Protein AF-A0A7V3C5K5-F1 (afdb_monomer)

pLDDT: mean 81.21, std 20.93, range [31.88, 98.06]

Sequence (235 aa):
MHASWLCRLPAERQQLFEQTVGALDAAYAMMSITLDEAMQLRSQAQLVQAREQAGVCAELSERLAGKLLHVLGAIRGQAKYLPQFPAVLPLARANFRHKGAREAAGWQSVWHSLLPSARFRFYQKVHSLRRTVEGLSREFEENARDIADNTSTEPGQSWQALDHLHFDLNTCLREAIVVLKSFLRTAPQETFLEFQQELHGIRVGATEAGAAPLPTMTDSQRLRAQLFTPLPPRY

Radius of gyration: 18.59 Å; Cα contacts (8 Å, |Δi|>4): 251; chains: 1; bounding box: 44×32×54 Å

Foldseek 3Di:
DPQLLVDDFPPVLVVLLCVLLVVLLVLLLVLVVLLVVLVVCVVVVVLLSSLVSLQVSLVSLVVNLVSLLLLLVLLLVLVVPFPAAGQDDQQDLVQADDPVLSVLSVVLVVVVVVPDGSSVNLNSRSVSLNVSSVVLSVLSNVLSNCSNVVVDPCVVVSSVSNVRSSSVSLSSSLSSSSSSSRSSSRDDPVSVVSSSCSSVVVVVVPPDDDDDDDDDDDVVSVVVSVVPNPDRPDD

Secondary structure (DSSP, 8-state):
---GGGSPPPHHHHHHHHHHHHHHHHHHHHHHHHHHHHHHHHHTT-HHHHHHHHHHHHHHHHHHHHHHHHHHHHHHHHGGG-SS----PPPPGGG--SHHHHHHHHHHHHHHTT---HHHHHHHHHHHHHHHHHHHHHHHHHHHHHHHTT--SSHHHHHHHHHHHHHHHHHHHHHHHHHHHHHHHH--HHHHHHHHHHHHTTTTSSSSS--PPPP---HHHHHHHHHT---S---

Structure (mmCIF, N/CA/C/O backbone):
data_AF-A0A7V3C5K5-F1
#
_entry.id   AF-A0A7V3C5K5-F1
#
loop_
_atom_site.group_PDB
_atom_site.id
_atom_site.type_symbol
_atom_site.label_atom_id
_atom_site.label_alt_id
_atom_site.label_comp_id
_atom_site.label_asym_id
_atom_site.label_entity_id
_atom_site.label_seq_id
_atom_site.pdbx_PDB_ins_code
_atom_site.Cartn_x
_atom_site.Cartn_y
_atom_site.Cartn_z
_atom_site.occupancy
_atom_site.B_iso_or_equiv
_atom_site.auth_seq_id
_atom_site.auth_comp_id
_atom_site.auth_asym_id
_atom_site.auth_atom_id
_atom_site.pdbx_PDB_model_num
ATOM 1 N N . MET A 1 1 ? -3.070 -12.201 24.613 1.00 39.69 1 MET A N 1
ATOM 2 C CA . MET A 1 1 ? -3.947 -11.205 23.954 1.00 39.69 1 MET A CA 1
ATOM 3 C C . MET A 1 1 ? -4.466 -11.819 22.664 1.00 39.69 1 MET A C 1
ATOM 5 O O . MET A 1 1 ? -3.669 -12.033 21.764 1.00 39.69 1 MET A O 1
ATOM 9 N N . HIS A 1 2 ? -5.755 -12.158 22.579 1.00 43.16 2 HIS A N 1
ATOM 10 C CA . HIS A 1 2 ? -6.346 -12.593 21.309 1.00 43.16 2 HIS A CA 1
ATOM 11 C C . HIS A 1 2 ? -6.382 -11.407 20.343 1.00 43.16 2 HIS A C 1
ATOM 13 O O . HIS A 1 2 ? -6.777 -10.306 20.731 1.00 43.16 2 HIS A O 1
ATOM 19 N N . ALA A 1 3 ? -5.928 -11.608 19.109 1.00 57.16 3 ALA A N 1
ATOM 20 C CA . ALA A 1 3 ? -5.858 -10.533 18.137 1.00 57.16 3 ALA A CA 1
ATOM 21 C C . ALA A 1 3 ? -7.284 -10.069 17.784 1.00 57.16 3 ALA A C 1
ATOM 23 O O . ALA A 1 3 ? -8.060 -10.831 17.214 1.00 57.16 3 ALA A O 1
ATOM 24 N N . SER A 1 4 ? -7.642 -8.835 18.160 1.00 59.38 4 SER A N 1
ATOM 25 C CA . SER A 1 4 ? -9.001 -8.266 18.030 1.00 59.38 4 SER A CA 1
ATOM 26 C C . SER A 1 4 ? -9.586 -8.413 16.614 1.00 59.38 4 SER A C 1
ATOM 28 O O . SER A 1 4 ? -10.791 -8.591 16.440 1.00 59.38 4 SER A O 1
ATOM 30 N N . TRP A 1 5 ? -8.720 -8.429 15.597 1.00 64.56 5 TRP A N 1
ATOM 31 C CA . TRP A 1 5 ? -9.086 -8.620 14.196 1.00 64.56 5 TRP A CA 1
ATOM 32 C C . TRP A 1 5 ? -9.607 -10.031 13.858 1.00 64.56 5 TRP A C 1
ATOM 34 O O . TRP A 1 5 ? -10.246 -10.202 12.825 1.00 64.56 5 TRP A O 1
ATOM 44 N N . LEU A 1 6 ? -9.385 -11.053 14.689 1.00 68.25 6 LEU A N 1
ATOM 45 C CA . LEU A 1 6 ? -9.906 -12.407 14.442 1.00 68.25 6 LEU A CA 1
ATOM 46 C C . LEU A 1 6 ? -11.400 -12.530 14.754 1.00 68.25 6 LEU A C 1
ATOM 48 O O . LEU A 1 6 ? -12.072 -13.430 14.257 1.00 68.25 6 LEU A O 1
ATOM 52 N N . CYS A 1 7 ? -11.946 -11.624 15.560 1.00 76.50 7 CYS A N 1
ATOM 53 C CA . CYS A 1 7 ? -13.344 -11.683 15.941 1.00 76.50 7 CYS A CA 1
ATOM 54 C C . CYS A 1 7 ? -14.270 -11.162 14.826 1.00 76.50 7 CYS A C 1
ATOM 56 O O . CYS A 1 7 ? -13.894 -10.299 14.028 1.00 76.50 7 CYS A O 1
ATOM 58 N N . ARG A 1 8 ? -15.512 -11.665 14.793 1.00 84.94 8 ARG A N 1
ATOM 59 C CA . ARG A 1 8 ? -16.550 -11.190 13.863 1.00 84.94 8 ARG A CA 1
ATOM 60 C C . ARG A 1 8 ? -16.966 -9.751 14.186 1.00 84.94 8 ARG A C 1
ATOM 62 O O . ARG A 1 8 ? -17.008 -9.362 15.358 1.00 84.94 8 ARG A O 1
ATOM 69 N N . LEU A 1 9 ? -17.267 -8.981 13.143 1.00 89.62 9 LEU A N 1
ATOM 70 C CA . LEU A 1 9 ? -17.889 -7.663 13.253 1.00 89.62 9 LEU A CA 1
ATOM 71 C C . LEU A 1 9 ? -19.425 -7.803 13.209 1.00 89.62 9 LEU A C 1
ATOM 73 O O . LEU A 1 9 ? -19.926 -8.747 12.596 1.00 89.62 9 LEU A O 1
ATOM 77 N N . PRO A 1 10 ? -20.179 -6.879 13.832 1.00 91.81 10 PRO A N 1
ATOM 78 C CA . PRO A 1 10 ? -21.609 -6.712 13.564 1.00 91.81 10 PRO A CA 1
ATOM 79 C C . PRO A 1 10 ? -21.877 -6.461 12.074 1.00 91.81 10 PRO A C 1
ATOM 81 O O . PRO A 1 10 ? -21.014 -5.912 11.390 1.00 91.81 10 PRO A O 1
ATOM 84 N N . ALA A 1 11 ? -23.070 -6.817 11.587 1.00 90.88 11 ALA A N 1
ATOM 85 C CA . ALA A 1 11 ? -23.398 -6.840 10.155 1.00 90.88 11 ALA A CA 1
ATOM 86 C C . ALA A 1 11 ? -23.077 -5.526 9.415 1.00 90.88 11 ALA A C 1
ATOM 88 O O . ALA A 1 11 ? -22.361 -5.554 8.419 1.00 90.88 11 ALA A O 1
ATOM 89 N N . GLU A 1 12 ? -23.512 -4.375 9.937 1.00 92.88 12 GLU A N 1
ATOM 90 C CA . GLU A 1 12 ? -23.255 -3.062 9.314 1.00 92.88 12 GLU A CA 1
ATOM 91 C C . GLU A 1 12 ? -21.754 -2.752 9.197 1.00 92.88 12 GLU A C 1
ATOM 93 O O . GLU A 1 12 ? -21.263 -2.283 8.169 1.00 92.88 12 GLU A O 1
ATOM 98 N N . ARG A 1 13 ? -20.987 -3.072 10.244 1.00 94.56 13 ARG A N 1
ATOM 99 C CA . ARG A 1 13 ? -19.536 -2.847 10.281 1.00 94.56 13 ARG A CA 1
ATOM 100 C C . ARG A 1 13 ? -18.793 -3.830 9.386 1.00 94.56 13 ARG A C 1
ATOM 102 O O . ARG A 1 13 ? -17.791 -3.463 8.779 1.00 94.56 13 ARG A O 1
ATOM 109 N N . GLN A 1 14 ? -19.285 -5.066 9.307 1.00 94.50 14 GL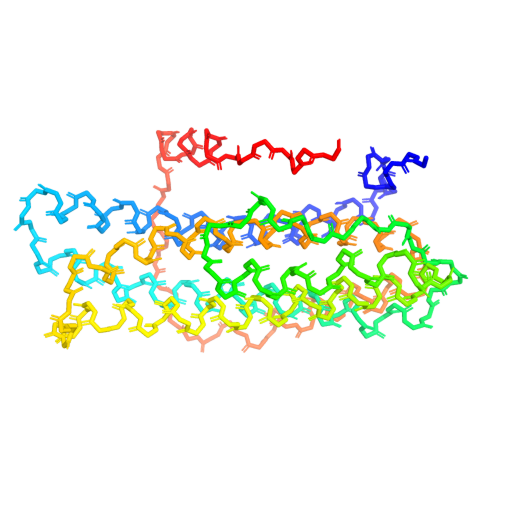N A N 1
ATOM 110 C CA . GLN A 1 14 ? -18.776 -6.094 8.407 1.00 94.50 14 GLN A CA 1
ATOM 111 C C . GLN A 1 14 ? -18.973 -5.676 6.946 1.00 94.50 14 GLN A C 1
ATOM 113 O O . GLN A 1 14 ? -18.034 -5.773 6.164 1.00 94.50 14 GLN A O 1
ATOM 118 N N . GLN A 1 15 ? -20.138 -5.126 6.599 1.00 94.38 15 GLN A N 1
ATOM 119 C CA . GLN A 1 15 ? -20.418 -4.627 5.255 1.00 94.38 15 GLN A CA 1
ATOM 120 C C . GLN A 1 15 ? -19.481 -3.472 4.868 1.00 94.38 15 GLN A C 1
ATOM 122 O O . GLN A 1 15 ? -18.882 -3.506 3.794 1.00 94.38 15 GLN A O 1
ATOM 127 N N . LEU A 1 16 ? -19.299 -2.470 5.741 1.00 94.94 16 LEU A N 1
ATOM 128 C CA . LEU A 1 16 ? -18.354 -1.374 5.477 1.00 94.94 16 LEU A CA 1
ATOM 129 C C . LEU A 1 16 ? -16.914 -1.888 5.334 1.00 94.94 16 LEU A C 1
ATOM 131 O O . LEU A 1 16 ? -16.175 -1.438 4.455 1.00 94.94 16 LEU A O 1
ATOM 135 N N . PHE A 1 17 ? -16.519 -2.836 6.188 1.00 94.88 17 PHE A N 1
ATOM 136 C CA . PHE A 1 17 ? -15.215 -3.484 6.119 1.00 94.88 17 PHE A CA 1
ATOM 137 C C . PHE A 1 17 ? -15.008 -4.163 4.762 1.00 94.88 17 PHE A C 1
ATOM 139 O O . PHE A 1 17 ? -14.034 -3.858 4.083 1.00 94.88 17 PHE A O 1
ATOM 146 N N . GLU A 1 18 ? -15.934 -5.018 4.332 1.00 94.44 18 GLU A N 1
ATOM 147 C CA . GLU A 1 18 ? -15.849 -5.745 3.060 1.00 94.44 18 GLU A CA 1
ATOM 148 C C . GLU A 1 18 ? -15.826 -4.812 1.848 1.00 94.44 18 GLU A C 1
ATOM 150 O O . GLU A 1 18 ? -15.031 -5.019 0.936 1.00 94.44 18 GLU A O 1
ATOM 155 N N . GLN A 1 19 ? -16.629 -3.745 1.849 1.00 94.88 19 GLN A N 1
ATOM 156 C CA . GLN A 1 19 ? -16.618 -2.750 0.772 1.00 94.88 19 GLN A CA 1
ATOM 157 C C . GLN A 1 19 ? -15.278 -2.013 0.686 1.00 94.88 19 GLN A C 1
ATOM 159 O O . GLN A 1 19 ? -14.730 -1.834 -0.404 1.00 94.88 19 GLN A O 1
ATOM 164 N N . THR A 1 20 ? -14.737 -1.602 1.835 1.00 95.12 20 THR A N 1
ATOM 165 C CA . THR A 1 20 ? -13.458 -0.883 1.902 1.00 95.12 20 THR A CA 1
ATOM 166 C C . THR A 1 20 ? -12.303 -1.792 1.490 1.00 95.12 20 THR A C 1
ATOM 168 O O . THR A 1 20 ? -11.471 -1.404 0.673 1.00 95.12 20 THR A O 1
ATOM 171 N N . VAL A 1 21 ? -12.268 -3.020 2.015 1.00 95.12 21 VAL A N 1
ATOM 172 C CA . VAL A 1 21 ? -11.247 -4.021 1.684 1.00 95.12 21 VAL A CA 1
ATOM 173 C C . VAL A 1 21 ? -11.334 -4.418 0.218 1.00 95.12 21 VAL A C 1
ATOM 175 O O . VAL A 1 21 ? -10.316 -4.389 -0.460 1.00 95.12 21 VAL A O 1
ATOM 178 N N . GLY A 1 22 ? -12.531 -4.678 -0.309 1.00 93.19 22 GLY A N 1
ATOM 179 C CA . GLY A 1 22 ? -12.719 -5.013 -1.719 1.00 93.19 22 GLY A CA 1
ATOM 180 C C . GLY A 1 22 ? -12.215 -3.914 -2.658 1.00 93.19 22 GLY A C 1
ATOM 181 O O . GLY A 1 22 ? -11.568 -4.211 -3.657 1.00 93.19 22 GLY A O 1
ATOM 182 N N . ALA A 1 23 ? -12.431 -2.640 -2.317 1.00 94.19 23 ALA A N 1
ATOM 183 C CA . ALA A 1 23 ? -11.900 -1.521 -3.095 1.00 94.19 23 ALA A CA 1
ATOM 184 C C . ALA A 1 23 ? -10.362 -1.420 -3.044 1.00 94.19 23 ALA A C 1
ATOM 186 O O . ALA A 1 23 ? -9.741 -1.049 -4.043 1.00 94.19 23 ALA A O 1
ATOM 187 N N . LEU A 1 24 ? -9.749 -1.733 -1.899 1.00 94.69 24 LEU A N 1
ATOM 188 C CA . LEU A 1 24 ? -8.293 -1.756 -1.737 1.00 94.69 24 LEU A CA 1
ATOM 189 C C . LEU A 1 24 ? -7.655 -2.953 -2.458 1.00 94.69 24 LEU A C 1
ATOM 191 O O . LEU A 1 24 ? -6.698 -2.765 -3.205 1.00 94.69 24 LEU A O 1
ATOM 195 N N . ASP A 1 25 ? -8.205 -4.157 -2.281 1.00 94.69 25 ASP A N 1
ATOM 196 C CA . ASP A 1 25 ? -7.735 -5.375 -2.947 1.00 94.69 25 ASP A CA 1
ATOM 197 C C . ASP A 1 25 ? -7.888 -5.259 -4.470 1.00 94.69 25 ASP A C 1
ATOM 199 O O . ASP A 1 25 ? -6.984 -5.659 -5.194 1.00 94.69 25 ASP A O 1
ATOM 203 N N . ALA A 1 26 ? -8.971 -4.653 -4.975 1.00 93.94 26 ALA A N 1
ATOM 204 C CA . ALA A 1 26 ? -9.130 -4.402 -6.408 1.00 93.94 26 ALA A CA 1
ATOM 205 C C . ALA A 1 26 ? -8.055 -3.448 -6.954 1.00 93.94 26 ALA A C 1
ATOM 207 O O . ALA A 1 26 ? -7.473 -3.713 -8.006 1.00 93.94 26 ALA A O 1
ATOM 208 N N . ALA A 1 27 ? -7.758 -2.355 -6.238 1.00 94.75 27 ALA A N 1
ATOM 209 C CA . ALA A 1 27 ? -6.698 -1.424 -6.627 1.00 94.75 27 ALA A CA 1
ATOM 210 C C . ALA A 1 27 ? -5.318 -2.100 -6.637 1.00 94.75 27 ALA A C 1
ATOM 212 O O . ALA A 1 27 ? -4.559 -1.939 -7.591 1.00 94.75 27 ALA A O 1
ATOM 213 N N . TYR A 1 28 ? -5.024 -2.902 -5.611 1.00 96.38 28 TYR A N 1
ATOM 214 C CA . TYR A 1 28 ? -3.786 -3.672 -5.538 1.00 96.38 28 TYR A CA 1
ATOM 215 C C . TYR A 1 28 ? -3.697 -4.733 -6.637 1.00 96.38 28 TYR A C 1
ATOM 217 O O . TYR A 1 28 ? -2.656 -4.852 -7.271 1.00 96.38 28 TYR A O 1
ATOM 225 N N . ALA A 1 29 ? -4.776 -5.472 -6.906 1.00 96.00 29 ALA A N 1
ATOM 226 C CA . ALA A 1 29 ? -4.795 -6.504 -7.937 1.00 96.00 29 ALA A CA 1
ATOM 227 C C . ALA A 1 29 ? -4.506 -5.923 -9.327 1.00 96.00 29 ALA A C 1
ATOM 229 O O . ALA A 1 29 ? -3.708 -6.499 -10.059 1.00 96.00 29 ALA A O 1
ATOM 230 N N . MET A 1 30 ? -5.088 -4.767 -9.670 1.00 95.62 30 MET A N 1
ATOM 231 C CA . MET A 1 30 ? -4.786 -4.086 -10.935 1.00 95.62 30 MET A CA 1
ATOM 232 C C . MET A 1 30 ? -3.302 -3.718 -11.034 1.00 95.62 30 MET A C 1
ATOM 234 O O . MET A 1 30 ? -2.661 -4.041 -12.030 1.00 95.62 30 MET A O 1
ATOM 238 N N . MET A 1 31 ? -2.742 -3.094 -9.994 1.00 97.00 31 MET A N 1
ATOM 239 C CA . MET A 1 31 ? -1.318 -2.740 -9.952 1.00 97.00 31 MET A CA 1
ATOM 240 C C . MET A 1 31 ? -0.416 -3.980 -10.066 1.00 97.00 31 MET A C 1
ATOM 242 O O . MET A 1 31 ? 0.524 -3.990 -10.851 1.00 97.00 31 MET A O 1
ATOM 246 N N . SER A 1 32 ? -0.721 -5.031 -9.303 1.00 96.94 32 SER A N 1
ATOM 247 C CA . SER A 1 32 ? 0.054 -6.273 -9.234 1.00 96.94 32 SER A CA 1
ATOM 248 C C . SER A 1 32 ? 0.077 -7.009 -10.575 1.00 96.94 32 SER A C 1
ATOM 250 O O . SER A 1 32 ? 1.147 -7.358 -11.060 1.00 96.94 32 SER A O 1
ATOM 252 N N . ILE A 1 33 ? -1.083 -7.161 -11.222 1.00 97.44 33 ILE A N 1
ATOM 253 C CA . ILE A 1 33 ? -1.189 -7.807 -12.538 1.00 97.44 33 ILE A CA 1
ATOM 254 C C . ILE A 1 33 ? -0.416 -7.021 -13.596 1.00 97.44 33 ILE A C 1
ATOM 256 O O . ILE A 1 33 ? 0.331 -7.612 -14.369 1.00 97.44 33 ILE A O 1
ATOM 260 N N . THR A 1 34 ? -0.549 -5.693 -13.597 1.00 97.56 34 THR A N 1
ATOM 261 C CA . THR A 1 34 ? 0.164 -4.822 -14.545 1.00 97.56 34 THR A CA 1
ATOM 262 C C . THR A 1 34 ? 1.682 -4.948 -14.368 1.00 97.56 34 THR A C 1
ATOM 264 O O . THR A 1 34 ? 2.425 -5.013 -15.348 1.00 97.56 34 THR A O 1
ATOM 267 N N . LEU A 1 35 ? 2.162 -5.048 -13.122 1.00 97.50 35 LEU A N 1
ATOM 268 C CA . LEU A 1 35 ? 3.587 -5.215 -12.842 1.00 97.50 35 LEU A CA 1
ATOM 269 C C . LEU A 1 35 ? 4.094 -6.589 -13.286 1.00 97.50 35 LEU A C 1
ATOM 271 O O . LEU A 1 35 ? 5.157 -6.676 -13.898 1.00 97.50 35 LEU A O 1
ATOM 275 N N . ASP A 1 36 ? 3.333 -7.649 -13.017 1.00 97.50 36 ASP A N 1
ATOM 276 C CA . ASP A 1 36 ? 3.657 -9.002 -13.475 1.00 97.50 36 ASP A CA 1
ATOM 277 C C . ASP A 1 36 ? 3.747 -9.059 -15.008 1.00 97.50 36 ASP A C 1
ATOM 279 O O . ASP A 1 36 ? 4.685 -9.643 -15.557 1.00 97.50 36 ASP A O 1
ATOM 283 N N . GLU A 1 37 ? 2.817 -8.404 -15.708 1.00 97.38 37 GLU A N 1
ATOM 284 C CA . GLU A 1 37 ? 2.840 -8.265 -17.167 1.00 97.38 37 GLU A CA 1
ATOM 285 C C . GLU A 1 37 ? 4.090 -7.504 -17.636 1.00 97.38 37 GLU A C 1
ATOM 287 O O . GLU A 1 37 ? 4.796 -7.978 -18.530 1.00 97.38 37 GLU A O 1
ATOM 292 N N . ALA A 1 38 ? 4.438 -6.386 -16.992 1.00 97.50 38 ALA A N 1
ATOM 293 C CA . ALA A 1 38 ? 5.654 -5.629 -17.290 1.00 97.50 38 ALA A CA 1
ATOM 294 C C . ALA A 1 38 ? 6.930 -6.482 -17.127 1.00 97.50 38 ALA A C 1
ATOM 296 O O . ALA A 1 38 ? 7.804 -6.493 -18.001 1.00 97.50 38 ALA A O 1
ATOM 297 N N . MET A 1 39 ? 7.024 -7.250 -16.035 1.00 96.75 39 MET A N 1
ATOM 298 C CA . MET A 1 39 ? 8.145 -8.158 -15.766 1.00 96.75 39 MET A CA 1
ATOM 299 C C . MET A 1 39 ? 8.220 -9.287 -16.795 1.00 96.75 39 MET A C 1
ATOM 301 O O . MET A 1 39 ? 9.311 -9.638 -17.258 1.00 96.75 39 MET A O 1
ATOM 305 N N . GLN A 1 40 ? 7.071 -9.843 -17.187 1.00 97.62 40 GLN A N 1
ATOM 306 C CA . GLN A 1 40 ? 7.001 -10.887 -18.200 1.00 97.62 40 GLN A CA 1
ATOM 307 C C . GLN A 1 40 ? 7.471 -10.366 -19.564 1.00 97.62 40 GLN A C 1
ATOM 309 O O . GLN A 1 40 ? 8.342 -10.989 -20.176 1.00 97.62 40 GLN A O 1
ATOM 314 N N . LEU A 1 41 ? 6.974 -9.210 -20.010 1.00 98.06 41 LEU A N 1
ATOM 315 C CA . LEU A 1 41 ? 7.381 -8.566 -21.266 1.00 98.06 41 LEU A CA 1
ATOM 316 C C . LEU A 1 41 ? 8.889 -8.290 -21.286 1.00 98.06 41 LEU A C 1
ATOM 318 O O . LEU A 1 41 ? 9.578 -8.588 -22.265 1.00 98.06 41 LEU A O 1
ATOM 322 N N . ARG A 1 42 ? 9.437 -7.801 -20.166 1.00 96.69 42 ARG A N 1
ATOM 323 C CA . ARG A 1 42 ? 10.883 -7.614 -20.004 1.00 96.69 42 ARG A CA 1
ATOM 324 C C . ARG A 1 42 ? 11.643 -8.930 -20.170 1.00 96.69 42 ARG A C 1
ATOM 326 O O . ARG A 1 42 ? 12.654 -8.949 -20.870 1.00 96.69 42 ARG A O 1
ATOM 333 N N . SER A 1 43 ? 11.176 -10.021 -19.556 1.00 96.38 43 SER A N 1
ATOM 334 C CA . SER A 1 43 ? 11.823 -11.341 -19.661 1.00 96.38 43 SER A CA 1
ATOM 335 C C . SER A 1 43 ? 11.853 -11.882 -21.098 1.00 96.38 43 SER A C 1
ATOM 337 O O . SER A 1 43 ? 12.749 -12.640 -21.457 1.00 96.38 43 SER A O 1
ATOM 339 N N . GLN A 1 44 ? 10.914 -11.433 -21.934 1.00 97.50 44 GLN A N 1
ATOM 340 C CA . GLN A 1 44 ? 10.790 -11.774 -23.352 1.00 97.50 44 GLN A CA 1
ATOM 341 C C . GLN A 1 44 ? 11.519 -10.782 -24.276 1.00 97.50 44 GLN A C 1
ATOM 343 O O . GLN A 1 44 ? 11.347 -10.831 -25.492 1.00 97.50 44 GLN A O 1
ATOM 348 N N . ALA A 1 45 ? 12.324 -9.871 -23.715 1.00 96.31 45 ALA A N 1
ATOM 349 C CA . ALA A 1 45 ? 13.013 -8.790 -24.424 1.00 96.31 45 ALA A CA 1
ATOM 350 C C . ALA A 1 45 ? 12.082 -7.806 -25.170 1.00 96.31 45 ALA A C 1
ATOM 352 O O . ALA A 1 45 ? 12.540 -7.020 -26.001 1.00 96.31 45 ALA A O 1
ATOM 353 N N . GLN A 1 46 ? 10.790 -7.767 -24.827 1.00 97.50 46 GLN A N 1
ATOM 354 C CA . GLN A 1 46 ? 9.816 -6.806 -25.353 1.00 97.50 46 GLN A CA 1
ATOM 355 C C . GLN A 1 46 ? 9.892 -5.482 -24.576 1.00 97.50 46 GLN A C 1
ATOM 357 O O . GLN A 1 46 ? 8.970 -5.078 -23.869 1.00 97.50 46 GLN A O 1
ATOM 362 N N . LEU A 1 47 ? 11.044 -4.810 -24.673 1.00 95.12 47 LEU A N 1
ATOM 363 C CA . LEU A 1 47 ? 11.416 -3.720 -23.764 1.00 95.12 47 LEU A CA 1
ATOM 364 C C . LEU A 1 47 ? 10.518 -2.482 -23.862 1.00 95.12 47 LEU A C 1
ATOM 366 O O . LEU A 1 47 ? 10.269 -1.855 -22.841 1.00 95.12 47 LEU A O 1
ATOM 370 N N . VAL A 1 48 ? 10.025 -2.131 -25.052 1.00 96.31 48 VAL A N 1
ATOM 371 C CA . VAL A 1 48 ? 9.140 -0.963 -25.224 1.00 96.31 48 VAL A CA 1
ATOM 372 C C . VAL A 1 48 ? 7.832 -1.166 -24.456 1.00 96.31 48 VAL A C 1
ATOM 374 O O . VAL A 1 48 ? 7.486 -0.354 -23.607 1.00 96.31 48 VAL A O 1
ATOM 377 N N . GLN A 1 49 ? 7.175 -2.308 -24.663 1.00 97.44 49 GLN A N 1
ATOM 378 C CA . GLN A 1 49 ? 5.915 -2.648 -23.995 1.00 97.44 49 GLN A CA 1
ATOM 379 C C . GLN A 1 49 ? 6.102 -2.810 -22.483 1.00 97.44 49 GLN A C 1
ATOM 381 O O . GLN A 1 49 ? 5.263 -2.375 -21.701 1.00 97.44 49 GLN A O 1
ATOM 386 N N . ALA A 1 50 ? 7.224 -3.398 -22.053 1.00 97.50 50 ALA A N 1
ATOM 387 C CA . ALA A 1 50 ? 7.548 -3.501 -20.633 1.00 97.50 50 ALA A CA 1
ATOM 388 C C . ALA A 1 50 ? 7.624 -2.115 -19.968 1.00 97.50 50 ALA A C 1
ATOM 390 O O . ALA A 1 50 ? 7.087 -1.923 -18.880 1.00 97.50 50 ALA A O 1
ATOM 391 N N . ARG A 1 51 ? 8.257 -1.138 -20.628 1.00 97.19 51 ARG A N 1
ATOM 392 C CA . ARG A 1 51 ? 8.370 0.244 -20.134 1.00 97.19 51 ARG A CA 1
ATOM 393 C C . ARG A 1 51 ? 7.025 0.961 -20.094 1.00 97.19 51 ARG A C 1
ATOM 395 O O . ARG A 1 51 ? 6.726 1.603 -19.094 1.00 97.19 51 ARG A O 1
ATOM 402 N N . GLU A 1 52 ? 6.200 0.801 -21.126 1.00 97.19 52 GLU A N 1
ATOM 403 C CA . GLU A 1 52 ? 4.831 1.332 -21.134 1.00 97.19 52 GLU A CA 1
ATOM 404 C C . GLU A 1 52 ? 4.027 0.794 -19.940 1.00 97.19 52 GLU A C 1
ATOM 406 O O . GLU A 1 52 ? 3.428 1.569 -19.196 1.00 97.19 52 GLU A O 1
ATOM 411 N N . GLN A 1 53 ? 4.090 -0.519 -19.686 1.00 97.62 53 GLN A N 1
ATOM 412 C CA . GLN A 1 53 ? 3.420 -1.135 -18.535 1.00 97.62 53 GLN A CA 1
ATOM 413 C C . GLN A 1 53 ? 3.988 -0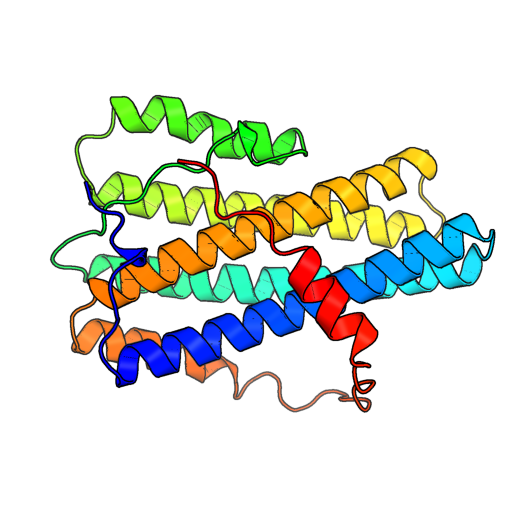.666 -17.189 1.00 97.62 53 GLN A C 1
ATOM 415 O O . GLN A 1 53 ? 3.231 -0.505 -16.231 1.00 97.62 53 GLN A O 1
ATOM 420 N N . ALA A 1 54 ? 5.293 -0.388 -17.098 1.00 96.94 54 ALA A N 1
ATOM 421 C CA . ALA A 1 54 ? 5.874 0.233 -15.907 1.00 96.94 54 ALA A CA 1
ATOM 422 C C . ALA A 1 54 ? 5.283 1.633 -15.655 1.00 96.94 54 ALA A C 1
ATOM 424 O O . ALA A 1 54 ? 4.927 1.944 -14.520 1.00 96.94 54 ALA A O 1
ATOM 425 N N . GLY A 1 55 ? 5.081 2.436 -16.705 1.00 97.06 55 GLY A N 1
ATOM 426 C CA . GLY A 1 55 ? 4.392 3.728 -16.609 1.00 97.06 55 GLY A CA 1
ATOM 427 C C . GLY A 1 55 ? 2.967 3.596 -16.059 1.00 97.06 55 GLY A C 1
ATOM 428 O O . GLY A 1 55 ? 2.608 4.282 -15.103 1.00 97.06 55 GLY A O 1
ATOM 429 N N . VAL A 1 56 ? 2.184 2.641 -16.575 1.00 97.69 56 VAL A N 1
ATOM 430 C CA . VAL A 1 56 ? 0.834 2.346 -16.053 1.00 97.69 56 VAL A CA 1
ATOM 431 C C . VAL A 1 56 ? 0.886 1.892 -14.588 1.00 97.69 56 VAL A C 1
ATOM 433 O O . VAL A 1 56 ? 0.054 2.302 -13.774 1.00 97.69 56 VAL A O 1
ATOM 436 N N . CYS A 1 57 ? 1.885 1.088 -14.208 1.00 96.25 57 CYS A N 1
ATOM 437 C CA . CYS A 1 57 ? 2.082 0.680 -12.816 1.00 96.25 57 CYS A CA 1
ATOM 438 C C . CYS A 1 57 ? 2.307 1.870 -11.882 1.00 96.25 57 CYS A C 1
ATOM 440 O O . CYS A 1 57 ? 1.807 1.836 -10.757 1.00 96.25 57 CYS A O 1
ATOM 442 N N . ALA A 1 58 ? 3.020 2.912 -12.323 1.00 96.38 58 ALA A N 1
ATOM 443 C CA . ALA A 1 58 ? 3.244 4.115 -11.524 1.00 96.38 58 ALA A CA 1
ATOM 444 C C . ALA A 1 58 ? 1.905 4.753 -11.112 1.00 96.38 58 ALA A C 1
ATOM 446 O O . ALA A 1 58 ? 1.647 4.933 -9.920 1.00 96.38 58 ALA A O 1
ATOM 447 N N . GLU A 1 59 ? 1.003 4.975 -12.071 1.00 96.25 59 GLU A N 1
ATOM 448 C CA . GLU A 1 59 ? -0.322 5.560 -11.823 1.00 96.25 59 GLU A CA 1
ATOM 449 C C . GLU A 1 59 ? -1.207 4.669 -10.937 1.00 96.25 59 GLU A C 1
ATOM 451 O O . GLU A 1 59 ? -1.920 5.142 -10.045 1.00 96.25 59 GLU A O 1
ATOM 456 N N . LEU A 1 60 ? -1.179 3.352 -11.160 1.00 96.12 60 LEU A N 1
ATOM 457 C CA . LEU A 1 60 ? -1.939 2.405 -10.342 1.00 96.12 60 LEU A CA 1
ATOM 458 C C . LEU A 1 60 ? -1.415 2.348 -8.900 1.00 96.12 60 LEU A C 1
ATOM 460 O O . LEU A 1 60 ? -2.216 2.244 -7.965 1.00 96.12 60 LEU A O 1
ATOM 464 N N . SER A 1 61 ? -0.098 2.464 -8.711 1.00 96.12 61 SER A N 1
ATOM 465 C CA . SER A 1 61 ? 0.535 2.507 -7.391 1.00 96.12 61 SER A CA 1
ATOM 466 C C . SER A 1 61 ? 0.152 3.764 -6.613 1.00 96.12 61 SER A C 1
ATOM 468 O O . SER A 1 61 ? -0.214 3.670 -5.439 1.00 96.12 61 SER A O 1
ATOM 470 N N . GLU A 1 62 ? 0.106 4.916 -7.285 1.00 95.88 62 GLU A N 1
ATOM 471 C CA . GLU A 1 62 ? -0.356 6.177 -6.711 1.00 95.88 62 GLU A CA 1
ATOM 472 C C . GLU A 1 62 ? -1.824 6.066 -6.276 1.00 95.88 62 GLU A C 1
ATOM 474 O O . GLU A 1 62 ? -2.183 6.402 -5.143 1.00 95.88 62 GLU A O 1
ATOM 479 N N . ARG A 1 63 ? -2.683 5.498 -7.134 1.00 95.38 63 ARG A N 1
ATOM 480 C CA . ARG A 1 63 ? -4.102 5.261 -6.822 1.00 95.38 63 ARG A CA 1
ATOM 481 C C . ARG A 1 63 ? -4.293 4.336 -5.620 1.00 95.38 63 ARG A C 1
ATOM 483 O O . ARG A 1 63 ? -5.166 4.595 -4.785 1.00 95.38 63 ARG A O 1
ATOM 490 N N . LEU A 1 64 ? -3.509 3.262 -5.515 1.00 96.19 64 LEU A N 1
ATOM 491 C CA . LEU A 1 64 ? -3.531 2.367 -4.356 1.00 96.19 64 LEU A CA 1
ATOM 492 C C . LEU A 1 64 ? -3.084 3.104 -3.086 1.00 96.19 64 LEU A C 1
ATOM 494 O O . LEU A 1 64 ? -3.777 3.047 -2.065 1.00 96.19 64 LEU A O 1
ATOM 498 N N . ALA A 1 65 ? -1.958 3.815 -3.153 1.00 96.56 65 ALA A N 1
ATOM 499 C CA . ALA A 1 65 ? -1.408 4.566 -2.033 1.00 96.56 65 ALA A CA 1
ATOM 500 C C . ALA A 1 65 ? -2.394 5.627 -1.533 1.00 96.56 65 ALA A C 1
ATOM 502 O O . ALA A 1 65 ? -2.664 5.693 -0.334 1.00 96.56 65 ALA A O 1
ATOM 503 N N . GLY A 1 66 ? -3.023 6.381 -2.438 1.00 96.31 66 GLY A N 1
ATOM 504 C CA . GLY A 1 66 ? -4.054 7.363 -2.104 1.00 96.31 66 GLY A CA 1
ATOM 505 C C . GLY A 1 66 ? -5.220 6.748 -1.326 1.00 96.31 66 GLY A C 1
ATOM 506 O O . GLY A 1 66 ? -5.617 7.274 -0.284 1.00 96.31 66 GLY A O 1
ATOM 507 N N . LYS A 1 67 ? -5.724 5.582 -1.756 1.00 96.25 67 LYS A N 1
ATOM 508 C CA . LYS A 1 67 ? -6.789 4.861 -1.034 1.00 96.25 67 LYS A CA 1
ATOM 509 C C . LYS A 1 67 ? -6.333 4.386 0.348 1.00 96.25 67 LYS A C 1
ATOM 511 O O . LYS A 1 67 ? -7.066 4.567 1.322 1.00 96.25 67 LYS A O 1
ATOM 516 N N . LEU A 1 68 ? -5.132 3.815 0.460 1.00 96.56 68 LEU A N 1
ATOM 517 C CA . LEU A 1 68 ? -4.568 3.373 1.742 1.00 96.56 68 LEU A CA 1
ATOM 518 C C . LEU A 1 68 ? -4.403 4.542 2.718 1.00 96.56 68 LEU A C 1
ATOM 520 O O . LEU A 1 68 ? -4.844 4.468 3.866 1.00 96.56 68 LEU A O 1
ATOM 524 N N . LEU A 1 69 ? -3.799 5.638 2.264 1.00 97.25 69 LEU A N 1
ATOM 525 C CA . LEU A 1 69 ? -3.566 6.830 3.076 1.00 97.25 69 LEU A CA 1
ATOM 526 C C . LEU A 1 69 ? -4.866 7.500 3.498 1.00 97.25 69 LEU A C 1
ATOM 528 O O . LEU A 1 69 ? -4.950 8.000 4.624 1.00 97.25 69 LEU A O 1
ATOM 532 N N . HIS A 1 70 ? -5.879 7.469 2.635 1.00 95.81 70 HIS A N 1
ATOM 533 C CA . HIS A 1 70 ? -7.205 7.950 2.969 1.00 95.81 70 HIS A CA 1
ATOM 534 C C . HIS A 1 70 ? -7.831 7.128 4.109 1.00 95.81 70 HIS A C 1
ATOM 536 O O . HIS A 1 70 ? -8.151 7.696 5.153 1.00 95.81 70 HIS A O 1
ATOM 542 N N . VAL A 1 71 ? -7.895 5.796 3.981 1.00 96.75 71 VAL A N 1
ATOM 543 C CA . VAL A 1 71 ? -8.440 4.912 5.032 1.00 96.75 71 VAL A CA 1
ATOM 544 C C . VAL A 1 71 ? -7.681 5.081 6.350 1.00 96.75 71 VAL A C 1
ATOM 546 O O . VAL A 1 71 ? -8.285 5.250 7.409 1.00 96.75 71 VAL A O 1
ATOM 549 N N . LEU A 1 72 ? -6.347 5.100 6.308 1.00 96.56 72 LEU A N 1
ATOM 550 C CA . LEU A 1 72 ? -5.520 5.309 7.500 1.00 96.56 72 LEU A CA 1
ATOM 551 C C . LEU A 1 72 ? -5.696 6.714 8.101 1.00 96.56 72 LEU A C 1
ATOM 553 O O . LEU A 1 72 ? -5.511 6.902 9.304 1.00 96.56 72 LEU A O 1
ATOM 557 N N . GLY A 1 73 ? -6.027 7.708 7.276 1.00 96.06 73 GLY A N 1
ATOM 558 C CA . GLY A 1 73 ? -6.383 9.063 7.699 1.00 96.06 73 GLY A CA 1
ATOM 559 C C . GLY A 1 73 ? -7.689 9.110 8.456 1.00 96.06 73 GLY A C 1
ATOM 560 O O . GLY A 1 73 ? -7.686 9.587 9.590 1.00 96.06 73 GLY A O 1
ATOM 561 N N . ALA A 1 74 ? -8.736 8.522 7.886 1.00 96.00 74 ALA A N 1
ATOM 562 C CA . ALA A 1 74 ? -10.036 8.413 8.529 1.00 96.00 74 ALA A CA 1
ATOM 563 C C . ALA A 1 74 ? -9.929 7.667 9.865 1.00 96.00 74 ALA A C 1
ATOM 565 O O . ALA A 1 74 ? -10.384 8.154 10.898 1.00 96.00 74 ALA A O 1
ATOM 566 N N . ILE A 1 75 ? -9.192 6.550 9.905 1.00 95.56 75 ILE A N 1
ATOM 567 C CA . ILE A 1 75 ? -8.932 5.830 11.160 1.00 95.56 75 ILE A CA 1
ATOM 568 C C . ILE A 1 75 ? -8.245 6.745 12.178 1.00 95.56 75 ILE A C 1
ATOM 570 O O . ILE A 1 75 ? -8.671 6.819 13.327 1.00 95.56 75 ILE A O 1
ATOM 574 N N . ARG A 1 76 ? -7.184 7.463 11.789 1.00 94.06 76 ARG A N 1
ATOM 575 C CA . ARG A 1 76 ? -6.466 8.371 12.699 1.00 94.06 76 ARG A CA 1
ATOM 576 C C . ARG A 1 76 ? -7.362 9.506 13.207 1.00 94.06 76 ARG A C 1
ATOM 578 O O . ARG A 1 76 ? -7.266 9.851 14.387 1.00 94.06 76 ARG A O 1
ATOM 585 N N . GLY A 1 77 ? -8.175 10.089 12.326 1.00 93.56 77 GLY A N 1
ATOM 586 C CA . GLY A 1 77 ? -9.083 11.195 12.624 1.00 93.56 77 GLY A CA 1
ATOM 587 C C . GLY A 1 77 ? -10.156 10.794 13.629 1.00 93.56 77 GLY A C 1
ATOM 588 O O . GLY A 1 77 ? -10.352 11.494 14.623 1.00 93.56 77 GLY A O 1
ATOM 589 N N . GLN A 1 78 ? -10.752 9.620 13.426 1.00 93.06 78 GLN A N 1
ATOM 590 C CA . GLN A 1 78 ? -11.847 9.102 14.245 1.00 93.06 78 GLN A CA 1
ATOM 591 C C . GLN A 1 78 ? -11.372 8.386 15.515 1.00 93.06 78 GLN A C 1
ATOM 593 O O . GLN A 1 78 ? -12.069 8.362 16.529 1.00 93.06 78 GLN A O 1
ATOM 598 N N . ALA A 1 79 ? -10.138 7.870 15.536 1.00 90.00 79 ALA A N 1
ATOM 599 C CA . ALA A 1 79 ? -9.600 7.143 16.685 1.00 90.00 79 ALA A CA 1
ATOM 600 C C . ALA A 1 79 ? -9.539 7.963 17.985 1.00 90.00 79 ALA A C 1
ATOM 602 O O . ALA A 1 79 ? -9.467 7.388 19.070 1.00 90.00 79 ALA A O 1
ATOM 603 N N . LYS A 1 80 ? -9.575 9.301 17.909 1.00 89.00 80 LYS A N 1
ATOM 604 C CA . LYS A 1 80 ? -9.534 10.175 19.095 1.00 89.00 80 LYS A CA 1
ATOM 605 C C . LYS A 1 80 ? -10.770 10.032 19.988 1.00 89.00 80 LYS A C 1
ATOM 607 O O . LYS A 1 80 ? -10.650 10.304 21.181 1.00 89.00 80 LYS A O 1
ATOM 612 N N . TYR A 1 81 ? -11.881 9.560 19.419 1.00 88.06 81 TYR A N 1
ATOM 613 C CA . TYR A 1 81 ? -13.160 9.325 20.090 1.00 88.06 81 TYR A CA 1
ATOM 614 C C . TYR A 1 81 ? -13.326 7.889 20.608 1.00 88.06 81 TYR A C 1
ATOM 616 O O . TYR A 1 81 ? -14.369 7.547 21.158 1.00 88.06 81 TYR A O 1
ATOM 624 N N . LEU A 1 82 ? -12.308 7.030 20.463 1.00 87.62 82 LEU A N 1
ATOM 625 C CA . LEU A 1 82 ? -12.385 5.667 20.977 1.00 87.62 82 LEU A CA 1
ATOM 626 C C . LEU A 1 82 ? -12.342 5.650 22.514 1.00 87.62 82 LEU A C 1
ATOM 628 O O . LEU A 1 82 ? -11.378 6.160 23.096 1.00 87.62 82 LEU A O 1
ATOM 632 N N . PRO A 1 83 ? -13.309 4.988 23.177 1.00 83.12 83 PRO A N 1
ATOM 633 C CA . PRO A 1 83 ? -13.285 4.801 24.625 1.00 83.12 83 PRO A CA 1
ATOM 634 C C . PRO A 1 83 ? -12.195 3.801 25.031 1.00 83.12 83 PRO A C 1
ATOM 636 O O . PRO A 1 83 ? -11.575 3.936 26.082 1.00 83.12 83 PRO A O 1
ATOM 639 N N . GLN A 1 84 ? -11.917 2.817 24.170 1.00 86.62 84 GLN A N 1
ATOM 640 C CA . GLN A 1 84 ? -10.857 1.833 24.342 1.00 86.62 84 GLN A CA 1
ATOM 641 C C . GLN A 1 84 ? -10.106 1.642 23.025 1.00 86.62 84 GLN A C 1
ATOM 643 O O . GLN A 1 84 ? -10.707 1.456 21.969 1.00 86.62 84 GLN A O 1
ATOM 648 N N . PHE A 1 85 ? -8.775 1.658 23.093 1.00 86.06 85 PHE A N 1
ATOM 649 C CA . PHE A 1 85 ? -7.930 1.459 21.920 1.00 86.06 85 PHE A CA 1
ATOM 650 C C . PHE A 1 85 ? -7.665 -0.028 21.687 1.00 86.06 85 PHE A C 1
ATOM 652 O O . PHE A 1 85 ? -7.338 -0.741 22.644 1.00 86.06 85 PHE A O 1
ATOM 659 N N . PRO A 1 86 ? -7.756 -0.506 20.434 1.00 82.25 86 PRO A N 1
ATOM 660 C CA . PRO A 1 86 ? -7.478 -1.896 20.138 1.00 82.25 86 PRO A CA 1
ATOM 661 C C . PRO A 1 86 ? -5.997 -2.200 20.376 1.00 82.25 86 PRO A C 1
ATOM 663 O O . PRO A 1 86 ? -5.107 -1.405 20.063 1.00 82.25 86 PRO A O 1
ATOM 666 N N . ALA A 1 87 ? -5.726 -3.389 20.908 1.00 76.50 87 ALA A N 1
ATOM 667 C CA . ALA A 1 87 ? -4.369 -3.901 20.982 1.00 76.50 87 ALA A CA 1
ATOM 668 C C . ALA A 1 87 ? -3.878 -4.225 19.566 1.00 76.50 87 ALA A C 1
ATOM 670 O O . ALA A 1 87 ? -4.415 -5.114 18.906 1.00 76.50 87 ALA A O 1
ATOM 671 N N . VAL A 1 88 ? -2.857 -3.499 19.113 1.00 76.06 88 VAL A N 1
ATOM 672 C CA . VAL A 1 88 ? -2.186 -3.737 17.834 1.00 76.06 88 VAL A CA 1
ATOM 673 C C . VAL A 1 88 ? -0.741 -4.161 18.067 1.00 76.06 88 VAL A C 1
ATOM 675 O O . VAL A 1 88 ? -0.033 -3.618 18.924 1.00 76.06 88 VAL A O 1
ATOM 678 N N . LEU A 1 89 ? -0.309 -5.155 17.297 1.00 71.50 89 LEU A N 1
ATOM 679 C CA . LEU A 1 89 ? 1.086 -5.582 17.241 1.00 71.50 89 LEU A CA 1
ATOM 680 C C . LEU A 1 89 ? 1.876 -4.598 16.376 1.00 71.50 89 LEU A C 1
ATOM 682 O O . LEU A 1 89 ? 1.283 -4.009 15.471 1.00 71.50 89 LEU A O 1
ATOM 686 N N . PRO A 1 90 ? 3.175 -4.377 16.626 1.00 70.44 90 PRO A N 1
ATOM 687 C CA . PRO A 1 90 ? 3.981 -3.495 15.790 1.00 70.44 90 PRO A CA 1
ATOM 688 C C . PRO A 1 90 ? 4.121 -4.072 14.370 1.00 70.44 90 PRO A C 1
ATOM 690 O O . PRO A 1 90 ? 3.863 -5.248 14.130 1.00 70.44 90 PRO A O 1
ATOM 693 N N . LEU A 1 91 ? 4.478 -3.235 13.399 1.00 73.50 91 LEU A N 1
ATOM 694 C CA . LEU A 1 91 ? 4.955 -3.666 12.086 1.00 73.50 91 LEU A CA 1
ATOM 695 C C . LEU A 1 91 ? 6.238 -4.474 12.300 1.00 73.50 91 LEU A C 1
ATOM 697 O O . LEU A 1 91 ? 7.210 -3.981 12.874 1.00 73.50 91 LEU A O 1
ATOM 701 N N . ALA A 1 92 ? 6.238 -5.730 11.870 1.00 72.81 92 ALA A N 1
ATOM 702 C CA . ALA A 1 92 ? 7.408 -6.578 12.020 1.00 72.81 92 ALA A CA 1
ATOM 703 C C . ALA A 1 92 ? 8.415 -6.264 10.909 1.00 72.81 92 ALA A C 1
ATOM 705 O O . ALA A 1 92 ? 8.121 -6.461 9.733 1.00 72.81 92 ALA A O 1
ATOM 706 N N . ARG A 1 93 ? 9.630 -5.830 11.283 1.00 73.19 93 ARG A N 1
ATOM 707 C CA . ARG A 1 93 ? 10.732 -5.566 10.332 1.00 73.19 93 ARG A CA 1
ATOM 708 C C . ARG A 1 93 ? 10.982 -6.735 9.373 1.00 73.19 93 ARG A C 1
ATOM 710 O O . ARG A 1 93 ? 11.390 -6.508 8.244 1.00 73.19 93 ARG A O 1
ATOM 717 N N . ALA A 1 94 ? 10.787 -7.969 9.839 1.00 72.00 94 ALA A N 1
ATOM 718 C CA . ALA A 1 94 ? 11.019 -9.185 9.060 1.00 72.00 94 ALA A CA 1
ATOM 719 C C . ALA A 1 94 ? 10.038 -9.360 7.887 1.00 72.00 94 ALA A C 1
ATOM 721 O O . ALA A 1 94 ? 10.318 -10.133 6.978 1.00 72.00 94 ALA A O 1
ATOM 722 N N . ASN A 1 95 ? 8.919 -8.631 7.893 1.00 75.44 95 ASN A N 1
ATOM 723 C CA . ASN A 1 95 ? 7.900 -8.706 6.847 1.00 75.44 95 ASN A CA 1
ATOM 724 C C . ASN A 1 95 ? 8.152 -7.721 5.697 1.00 75.44 95 ASN A C 1
ATOM 726 O O . ASN A 1 95 ? 7.339 -7.662 4.780 1.00 75.44 95 ASN A O 1
ATOM 730 N N . PHE A 1 96 ? 9.243 -6.949 5.749 1.00 72.75 96 PHE A N 1
ATOM 731 C CA . PHE A 1 96 ? 9.607 -5.984 4.714 1.00 72.75 96 PHE A CA 1
ATOM 732 C C . PHE A 1 96 ? 10.900 -6.401 4.017 1.00 72.75 96 PHE A C 1
ATOM 734 O O . PHE A 1 96 ? 11.869 -6.802 4.672 1.00 72.75 96 PHE A O 1
ATOM 741 N N . ARG A 1 97 ? 10.921 -6.288 2.689 1.00 78.94 97 ARG A N 1
ATOM 742 C CA . ARG A 1 97 ? 12.076 -6.585 1.835 1.00 78.94 97 ARG A CA 1
ATOM 743 C C . ARG A 1 97 ? 12.917 -5.337 1.580 1.00 78.94 97 ARG A C 1
ATOM 745 O O . ARG A 1 97 ? 14.144 -5.431 1.594 1.00 78.94 97 ARG A O 1
ATOM 752 N N . HIS A 1 98 ? 12.290 -4.174 1.411 1.00 75.81 98 HIS A N 1
ATOM 753 C CA . HIS A 1 98 ? 12.966 -2.916 1.118 1.00 75.81 98 HIS A CA 1
ATOM 754 C C . HIS A 1 98 ? 13.598 -2.299 2.381 1.00 75.81 98 HIS A C 1
ATOM 756 O O . HIS A 1 98 ? 13.012 -2.274 3.469 1.00 75.81 98 HIS A O 1
ATOM 762 N N . LYS A 1 99 ? 14.826 -1.776 2.253 1.00 75.94 99 LYS A N 1
ATOM 763 C CA . LYS A 1 99 ? 15.616 -1.267 3.387 1.00 75.94 99 LYS A CA 1
ATOM 764 C C . LYS A 1 99 ? 14.926 -0.095 4.092 1.00 75.94 99 LYS A C 1
ATOM 766 O O . LYS A 1 99 ? 14.805 -0.134 5.316 1.00 75.94 99 LYS A O 1
ATOM 771 N N . GLY A 1 100 ? 14.399 0.878 3.346 1.00 70.94 100 GLY A N 1
ATOM 772 C CA . GLY A 1 100 ? 13.656 2.009 3.909 1.00 70.94 100 GLY A CA 1
ATOM 773 C C . GLY A 1 100 ? 12.418 1.582 4.708 1.00 70.94 100 GLY A C 1
ATOM 774 O O . GLY A 1 100 ? 12.162 2.102 5.795 1.00 70.94 100 GLY A O 1
ATOM 775 N N . ALA A 1 101 ? 11.692 0.557 4.251 1.00 67.12 101 ALA A N 1
ATOM 776 C CA . ALA A 1 101 ? 10.533 0.025 4.963 1.00 67.12 101 ALA A CA 1
ATOM 777 C C . ALA A 1 101 ? 10.935 -0.749 6.227 1.00 67.12 101 ALA A C 1
ATOM 779 O O . ALA A 1 101 ? 10.294 -0.605 7.269 1.00 67.12 101 ALA A O 1
ATOM 780 N N . ARG A 1 102 ? 12.046 -1.497 6.186 1.00 75.44 102 ARG A N 1
ATOM 781 C CA . ARG A 1 102 ? 12.626 -2.153 7.372 1.00 75.44 102 ARG A CA 1
ATOM 782 C C . ARG A 1 102 ? 13.089 -1.149 8.426 1.00 75.44 102 ARG A C 1
ATOM 784 O O . ARG A 1 102 ? 12.919 -1.405 9.619 1.00 75.44 102 ARG A O 1
ATOM 791 N N . GLU A 1 103 ? 13.668 -0.028 8.006 1.00 70.44 103 GLU A N 1
ATOM 792 C CA . GLU A 1 103 ? 14.078 1.065 8.893 1.00 70.44 103 GLU A CA 1
ATOM 793 C C . GLU A 1 103 ? 12.859 1.770 9.503 1.00 70.44 103 GLU A C 1
ATOM 795 O O . GLU A 1 103 ? 12.792 1.932 10.724 1.00 70.44 103 GLU A O 1
ATOM 800 N N . ALA A 1 104 ? 11.838 2.070 8.693 1.00 65.62 104 ALA A N 1
ATOM 801 C CA . ALA A 1 104 ? 10.581 2.670 9.143 1.00 65.62 104 ALA A CA 1
ATOM 802 C C . ALA A 1 104 ? 9.800 1.766 10.119 1.00 65.62 104 ALA A C 1
ATOM 804 O O . ALA A 1 104 ? 9.343 2.225 11.171 1.00 65.62 104 ALA A O 1
ATOM 805 N N . ALA A 1 105 ? 9.695 0.466 9.821 1.00 61.50 105 ALA A N 1
ATOM 806 C CA . ALA A 1 105 ? 9.148 -0.541 10.733 1.00 61.50 105 ALA A CA 1
ATOM 807 C C . ALA A 1 105 ? 10.039 -0.731 11.967 1.00 61.50 105 ALA A C 1
ATOM 809 O O . ALA A 1 105 ? 9.615 -1.252 13.001 1.00 61.50 105 ALA A O 1
ATOM 810 N N . GLY A 1 106 ? 11.298 -0.310 11.873 1.00 54.47 106 GLY A N 1
ATOM 811 C CA . GLY A 1 106 ? 12.295 -0.673 12.836 1.00 54.47 106 GLY A CA 1
ATOM 812 C C . GLY A 1 106 ? 12.210 0.052 14.158 1.00 54.47 106 GLY A C 1
ATOM 813 O O . GLY A 1 106 ? 12.407 -0.564 15.210 1.00 54.47 106 GLY A O 1
ATOM 814 N N . TRP A 1 107 ? 11.839 1.322 14.141 1.00 55.91 107 TRP A N 1
ATOM 815 C CA . TRP A 1 107 ? 11.654 2.050 15.386 1.00 55.91 107 TRP A CA 1
ATOM 816 C C . TRP A 1 107 ? 10.545 1.451 16.258 1.00 55.91 107 TRP A C 1
ATOM 818 O O . TRP A 1 107 ? 10.631 1.538 17.478 1.00 55.91 107 TRP A O 1
ATOM 828 N N . GLN A 1 108 ? 9.562 0.744 15.694 1.00 51.66 108 GLN A N 1
ATOM 829 C CA . GLN A 1 108 ? 8.433 0.229 16.473 1.00 51.66 108 GLN A CA 1
ATOM 830 C C . GLN A 1 108 ? 8.782 -0.875 17.482 1.00 51.66 108 GLN A C 1
ATOM 832 O O . GLN A 1 108 ? 8.111 -0.954 18.510 1.00 51.66 108 GLN A O 1
ATOM 837 N N . SER A 1 109 ? 9.826 -1.687 17.262 1.00 53.31 109 SER A N 1
ATOM 838 C CA . SER A 1 109 ? 10.227 -2.717 18.239 1.00 53.31 109 SER A CA 1
ATOM 839 C C . SER A 1 109 ? 10.825 -2.118 19.515 1.00 53.31 109 SER A C 1
ATOM 841 O O . SER A 1 109 ? 10.668 -2.688 20.588 1.00 53.31 109 SER A O 1
ATOM 843 N N . VAL A 1 110 ? 11.476 -0.956 19.404 1.00 53.28 110 VAL A N 1
ATOM 844 C CA . VAL A 1 110 ? 12.064 -0.223 20.539 1.00 53.28 110 VAL A CA 1
ATOM 845 C C . VAL A 1 110 ? 10.977 0.482 21.351 1.00 53.28 110 VAL A C 1
ATOM 847 O O . VAL A 1 110 ? 11.053 0.563 22.571 1.00 53.28 110 VAL A O 1
ATOM 850 N N . TRP A 1 111 ? 9.9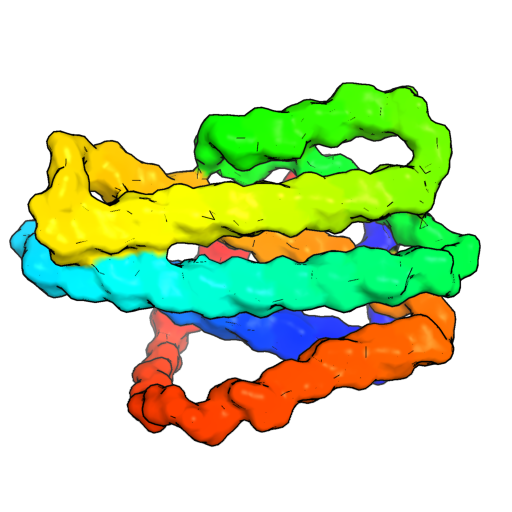27 0.958 20.682 1.00 53.34 111 TRP A N 1
ATOM 851 C CA . TRP A 1 111 ? 8.835 1.658 21.346 1.00 53.34 111 TRP A CA 1
ATOM 852 C C . TRP A 1 111 ? 7.823 0.712 22.010 1.00 53.34 111 TRP A C 1
ATOM 854 O O . TRP A 1 111 ? 7.233 1.073 23.023 1.00 53.34 111 TRP A O 1
ATOM 864 N N . HIS A 1 112 ? 7.631 -0.516 21.515 1.00 51.62 112 HIS A N 1
ATOM 865 C CA . HIS A 1 112 ? 6.641 -1.441 22.095 1.00 51.62 112 HIS A CA 1
ATOM 866 C C . HIS A 1 112 ? 6.959 -1.851 23.546 1.00 51.62 112 HIS A C 1
ATOM 868 O O . HIS A 1 112 ? 6.033 -2.079 24.320 1.00 51.62 112 HIS A O 1
ATOM 874 N N . SER A 1 113 ? 8.238 -1.854 23.943 1.00 55.69 113 SER A N 1
ATOM 875 C CA . SER A 1 113 ? 8.673 -2.095 25.329 1.00 55.69 113 SER A CA 1
ATOM 876 C C . SER A 1 113 ? 8.622 -0.854 26.230 1.00 55.69 113 SER A C 1
ATOM 878 O O . SER A 1 113 ? 8.582 -0.997 27.449 1.00 55.69 113 SER A O 1
ATOM 880 N N . LEU A 1 114 ? 8.606 0.354 25.656 1.00 52.81 114 LEU A N 1
ATOM 881 C CA . LEU A 1 114 ? 8.694 1.623 26.394 1.00 52.81 114 LEU A CA 1
ATOM 882 C C . LEU A 1 114 ? 7.369 2.396 26.462 1.00 52.81 114 LEU A C 1
ATOM 884 O O . LEU A 1 114 ? 7.252 3.350 27.228 1.00 52.81 114 LEU A O 1
ATOM 888 N N . LEU A 1 115 ? 6.362 2.015 25.670 1.00 60.78 115 LEU A N 1
ATOM 889 C CA . LEU A 1 115 ? 5.099 2.743 25.582 1.00 60.78 115 LEU A CA 1
ATOM 890 C C . LEU A 1 115 ? 4.004 2.115 26.444 1.00 60.78 115 LEU A C 1
ATOM 892 O O . LEU A 1 115 ? 3.494 1.042 26.103 1.00 60.78 115 LEU A O 1
ATOM 896 N N . PRO A 1 116 ? 3.541 2.807 27.496 1.00 64.94 116 PRO A N 1
ATOM 897 C CA . PRO A 1 116 ? 2.625 2.209 28.457 1.00 64.94 116 PRO A CA 1
ATOM 898 C C . PRO A 1 116 ? 1.197 2.044 27.907 1.00 64.94 116 PRO A C 1
ATOM 900 O O . PRO A 1 116 ? 0.528 1.058 28.219 1.00 64.94 116 PRO A O 1
ATOM 903 N N . SER A 1 117 ? 0.714 2.938 27.031 1.00 80.38 117 SER A N 1
ATOM 904 C CA . SER A 1 117 ? -0.708 2.970 26.647 1.00 80.38 117 SER A CA 1
ATOM 905 C C . SER A 1 117 ? -1.022 2.314 25.293 1.00 80.38 117 SER A C 1
ATOM 907 O O . SER A 1 117 ? -0.336 2.519 24.290 1.00 80.38 117 SER A O 1
ATOM 909 N N . ALA A 1 118 ? -2.134 1.568 25.237 1.00 82.50 118 ALA A N 1
ATOM 910 C CA . ALA A 1 118 ? -2.684 1.022 23.989 1.00 82.50 118 ALA A CA 1
ATOM 911 C C . ALA A 1 118 ? -3.008 2.128 22.968 1.00 82.50 118 ALA A C 1
ATOM 913 O O . ALA A 1 118 ? -2.824 1.934 21.768 1.00 82.50 118 ALA A O 1
ATOM 914 N N . ARG A 1 119 ? -3.403 3.312 23.460 1.00 86.62 119 ARG A N 1
ATOM 915 C CA . ARG A 1 119 ? -3.629 4.519 22.658 1.00 86.62 119 ARG A CA 1
ATOM 916 C C . ARG A 1 119 ? -2.397 4.917 21.863 1.00 86.62 119 ARG A C 1
ATOM 918 O O . ARG A 1 119 ? -2.481 5.055 20.646 1.00 86.62 119 ARG A O 1
ATOM 925 N N . PHE A 1 120 ? -1.254 5.079 22.529 1.00 83.69 120 PHE A N 1
ATOM 926 C CA . PHE A 1 120 ? -0.034 5.475 21.835 1.00 83.69 120 PHE A CA 1
ATOM 927 C C . PHE A 1 120 ? 0.378 4.411 20.817 1.00 83.69 120 PHE A C 1
ATOM 929 O O . PHE A 1 120 ? 0.653 4.750 19.670 1.00 83.69 120 PHE A O 1
ATOM 936 N N . ARG A 1 121 ? 0.366 3.125 21.200 1.00 85.25 121 ARG A N 1
ATOM 937 C CA . ARG A 1 121 ? 0.739 2.023 20.295 1.00 85.25 121 ARG A CA 1
ATOM 938 C C . ARG A 1 121 ? -0.133 1.992 19.037 1.00 85.25 121 ARG A C 1
ATOM 940 O O . ARG A 1 121 ? 0.390 1.807 17.941 1.00 85.25 121 ARG A O 1
ATOM 947 N N . PHE A 1 122 ? -1.435 2.241 19.175 1.00 88.56 122 PHE A N 1
ATOM 948 C CA . PHE A 1 122 ? -2.349 2.348 18.040 1.00 88.56 122 PHE A CA 1
ATOM 949 C C . PHE A 1 122 ? -2.012 3.528 17.123 1.00 88.56 122 PHE A C 1
ATOM 951 O O . PHE A 1 122 ? -1.828 3.342 15.921 1.00 88.56 122 PHE A O 1
ATOM 958 N N . TYR A 1 123 ? -1.866 4.734 17.679 1.00 89.62 123 TYR A N 1
ATOM 959 C CA . TYR A 1 123 ? -1.507 5.908 16.882 1.00 89.62 123 TYR A CA 1
ATOM 960 C C . TYR A 1 123 ? -0.158 5.755 16.192 1.00 89.62 123 TYR A C 1
ATOM 962 O O . TYR A 1 123 ? -0.023 6.124 15.028 1.00 89.62 123 TYR A O 1
ATOM 970 N N . GLN A 1 124 ? 0.824 5.182 16.882 1.00 87.88 124 GLN A N 1
ATOM 971 C CA . GLN A 1 124 ? 2.132 4.922 16.311 1.00 87.88 124 GLN A CA 1
ATOM 972 C C . GLN A 1 124 ? 2.058 3.905 15.170 1.00 87.88 124 GLN A C 1
ATOM 974 O O . GLN A 1 124 ? 2.677 4.133 14.134 1.00 87.88 124 GLN A O 1
ATOM 979 N N . LYS A 1 125 ? 1.275 2.825 15.316 1.00 89.19 125 LYS A N 1
ATOM 980 C CA . LYS A 1 125 ? 1.026 1.856 14.237 1.00 89.19 125 LYS A CA 1
ATOM 981 C C . LYS A 1 125 ? 0.489 2.559 12.993 1.00 89.19 125 LYS A C 1
ATOM 983 O O . LYS A 1 125 ? 1.079 2.424 11.926 1.00 89.19 125 LYS A O 1
ATOM 988 N N . VAL A 1 126 ? -0.584 3.338 13.146 1.00 93.31 126 VAL A N 1
ATOM 989 C CA . VAL A 1 126 ? -1.219 4.074 12.042 1.00 93.31 126 VAL A CA 1
ATOM 990 C C . VAL A 1 126 ? -0.254 5.093 11.432 1.00 93.31 126 VAL A C 1
ATOM 992 O O . VAL A 1 126 ? -0.142 5.182 10.213 1.00 93.31 126 VAL A O 1
ATOM 995 N N . HIS A 1 127 ? 0.469 5.848 12.261 1.00 90.69 127 HIS A N 1
ATOM 996 C CA . HIS A 1 127 ? 1.419 6.858 11.802 1.00 90.69 127 HIS A CA 1
ATOM 997 C C . HIS A 1 127 ? 2.577 6.249 11.005 1.00 90.69 127 HIS A C 1
ATOM 999 O O . HIS A 1 127 ? 2.849 6.705 9.896 1.00 90.69 127 HIS A O 1
ATOM 1005 N N . SER A 1 128 ? 3.238 5.216 11.536 1.00 88.81 128 SER A N 1
ATOM 1006 C CA . SER A 1 128 ? 4.322 4.542 10.820 1.00 88.81 128 SER A CA 1
ATOM 1007 C C . SER A 1 128 ? 3.817 3.914 9.531 1.00 88.81 128 SER A C 1
ATOM 1009 O O . SER A 1 128 ? 4.464 4.077 8.509 1.00 88.81 128 SER A O 1
ATOM 1011 N N . LEU A 1 129 ? 2.650 3.262 9.552 1.00 93.50 129 LEU A N 1
ATOM 1012 C CA . LEU A 1 129 ? 2.094 2.632 8.360 1.00 93.50 129 LEU A CA 1
ATOM 1013 C C . LEU A 1 129 ? 1.824 3.656 7.250 1.00 93.50 129 LEU A C 1
ATOM 1015 O O . LEU A 1 129 ? 2.197 3.417 6.108 1.00 93.50 129 LEU A O 1
ATOM 1019 N N . ARG A 1 130 ? 1.261 4.824 7.586 1.00 95.62 130 ARG A N 1
ATOM 1020 C CA . ARG A 1 130 ? 1.091 5.927 6.626 1.00 95.62 130 ARG A CA 1
ATOM 1021 C C . ARG A 1 130 ? 2.419 6.387 6.036 1.00 95.62 130 ARG A C 1
ATOM 1023 O O . ARG A 1 130 ? 2.543 6.465 4.822 1.00 95.62 130 ARG A O 1
ATOM 1030 N N . ARG A 1 131 ? 3.415 6.642 6.890 1.00 93.38 131 ARG A N 1
ATOM 1031 C CA . ARG A 1 131 ? 4.749 7.057 6.440 1.00 93.38 131 ARG A CA 1
ATOM 1032 C C . ARG A 1 131 ? 5.410 6.018 5.538 1.00 93.38 131 ARG A C 1
ATOM 1034 O O . ARG A 1 131 ? 6.075 6.391 4.581 1.00 93.38 131 ARG A O 1
ATOM 1041 N N . THR A 1 132 ? 5.248 4.734 5.851 1.00 91.94 132 THR A N 1
ATOM 1042 C CA . THR A 1 132 ? 5.774 3.642 5.029 1.00 91.94 132 THR A CA 1
ATOM 1043 C C . THR A 1 132 ? 5.071 3.598 3.676 1.00 91.94 132 THR A C 1
ATOM 1045 O O . THR A 1 132 ? 5.760 3.521 2.671 1.00 91.94 132 THR A O 1
ATOM 1048 N N . VAL A 1 133 ? 3.739 3.728 3.626 1.00 96.12 133 VAL A N 1
ATOM 1049 C CA . VAL A 1 133 ? 2.995 3.799 2.355 1.00 96.12 133 VAL A CA 1
ATOM 1050 C C . VAL A 1 133 ? 3.442 4.997 1.513 1.00 96.12 133 VAL A C 1
ATOM 1052 O O . VAL A 1 133 ? 3.749 4.804 0.347 1.00 96.12 133 VAL A O 1
ATOM 1055 N N . GLU A 1 134 ? 3.540 6.198 2.098 1.00 95.56 134 GLU A N 1
ATOM 1056 C CA . GLU A 1 134 ? 3.997 7.417 1.401 1.00 95.56 134 GLU A CA 1
ATOM 1057 C C . GLU A 1 134 ? 5.419 7.270 0.834 1.00 95.56 134 GLU A C 1
ATOM 1059 O O . GLU A 1 134 ? 5.695 7.716 -0.276 1.00 95.56 134 GLU A O 1
ATOM 1064 N N . GLY A 1 135 ? 6.331 6.663 1.601 1.00 94.19 135 GLY A N 1
ATOM 1065 C CA . GLY A 1 135 ? 7.705 6.428 1.157 1.00 94.19 135 GLY A CA 1
ATOM 1066 C C . GLY A 1 135 ? 7.784 5.391 0.039 1.00 94.19 135 GLY A C 1
ATOM 1067 O O . GLY A 1 135 ? 8.384 5.659 -0.996 1.00 94.19 135 GLY A O 1
ATOM 1068 N N . LEU A 1 136 ? 7.133 4.239 0.229 1.00 95.12 136 LEU A N 1
ATOM 1069 C CA . LEU A 1 136 ? 7.114 3.153 -0.752 1.00 95.12 136 LEU A CA 1
ATOM 1070 C C . LEU A 1 136 ? 6.462 3.577 -2.066 1.00 95.12 136 LEU A C 1
ATOM 1072 O O . LEU A 1 136 ? 6.974 3.230 -3.122 1.00 95.12 136 LEU A O 1
ATOM 1076 N N . SER A 1 137 ? 5.345 4.311 -2.017 1.00 96.19 137 SER A N 1
ATOM 1077 C CA . SER A 1 137 ? 4.651 4.741 -3.232 1.00 96.19 137 SER A CA 1
ATOM 1078 C C . SER A 1 137 ? 5.479 5.735 -4.032 1.00 96.19 137 SER A C 1
ATOM 1080 O O . SER A 1 137 ? 5.551 5.609 -5.246 1.00 96.19 137 SER A O 1
ATOM 1082 N N . ARG A 1 138 ? 6.141 6.683 -3.354 1.00 96.50 138 ARG A N 1
ATOM 1083 C CA . ARG A 1 138 ? 7.028 7.647 -4.010 1.00 96.50 138 ARG A CA 1
ATOM 1084 C C . ARG A 1 138 ? 8.199 6.945 -4.689 1.00 96.50 138 ARG A C 1
ATOM 1086 O O . ARG A 1 138 ? 8.453 7.184 -5.859 1.00 96.50 138 ARG A O 1
ATOM 1093 N N . GLU A 1 139 ? 8.880 6.056 -3.972 1.00 96.50 139 GLU A N 1
ATOM 1094 C CA . GLU A 1 139 ? 10.024 5.332 -4.532 1.00 96.50 139 GLU A CA 1
ATOM 1095 C C . GLU A 1 139 ? 9.601 4.390 -5.672 1.00 96.50 139 GLU A C 1
ATOM 1097 O O . GLU A 1 139 ? 10.330 4.227 -6.650 1.00 96.50 139 GLU A O 1
ATOM 1102 N N . PHE A 1 140 ? 8.409 3.790 -5.578 1.00 97.44 140 PHE A N 1
ATOM 1103 C CA . PHE A 1 140 ? 7.847 2.970 -6.651 1.00 97.44 140 PHE A CA 1
ATOM 1104 C C . PHE A 1 140 ? 7.580 3.815 -7.897 1.00 97.44 140 PHE A C 1
ATOM 1106 O O . PHE A 1 140 ? 7.993 3.433 -8.987 1.00 97.44 140 PHE A O 1
ATOM 1113 N N . GLU A 1 141 ? 6.921 4.964 -7.736 1.00 96.81 141 GLU A N 1
ATOM 1114 C CA . GLU A 1 141 ? 6.614 5.910 -8.812 1.00 96.81 141 GLU A CA 1
ATOM 1115 C C . GLU A 1 141 ? 7.886 6.420 -9.499 1.00 96.81 141 GLU A C 1
ATOM 1117 O O . GLU A 1 141 ? 7.960 6.387 -10.725 1.00 96.81 141 GLU A O 1
ATOM 1122 N N . GLU A 1 142 ? 8.896 6.826 -8.724 1.00 96.00 142 GLU A N 1
ATOM 1123 C CA . GLU A 1 142 ? 10.200 7.272 -9.231 1.00 96.00 142 GLU A CA 1
ATOM 1124 C C . GLU A 1 142 ? 10.859 6.180 -10.090 1.00 96.00 142 GLU A C 1
ATOM 1126 O O . GLU A 1 142 ? 11.144 6.405 -11.265 1.00 96.00 142 GLU A O 1
ATOM 1131 N N . ASN A 1 143 ? 11.002 4.957 -9.561 1.00 97.25 143 ASN A N 1
ATOM 1132 C CA . ASN A 1 143 ? 11.605 3.848 -10.311 1.00 97.25 143 ASN A CA 1
ATOM 1133 C C . ASN A 1 143 ? 10.794 3.463 -11.557 1.00 97.25 143 ASN A C 1
ATOM 1135 O O . ASN A 1 143 ? 11.367 3.155 -12.602 1.00 97.25 143 ASN A O 1
ATOM 1139 N N . ALA A 1 144 ? 9.465 3.444 -11.451 1.00 97.62 144 ALA A N 1
ATOM 1140 C CA . ALA A 1 144 ? 8.583 3.055 -12.543 1.00 97.62 144 ALA A CA 1
ATOM 1141 C C . ALA A 1 144 ? 8.607 4.078 -13.685 1.00 97.62 144 ALA A C 1
ATOM 1143 O O . ALA A 1 144 ? 8.658 3.679 -14.850 1.00 97.62 144 ALA A O 1
ATOM 1144 N N . ARG A 1 145 ? 8.637 5.379 -13.367 1.00 97.00 145 ARG A N 1
ATOM 1145 C CA . ARG A 1 145 ? 8.786 6.446 -14.365 1.00 97.00 145 ARG A CA 1
ATOM 1146 C C . ARG A 1 145 ? 10.170 6.452 -14.995 1.00 97.00 145 ARG A C 1
ATOM 1148 O O . ARG A 1 145 ? 10.255 6.503 -16.214 1.00 97.00 145 ARG A O 1
ATOM 1155 N N . ASP A 1 146 ? 11.232 6.271 -14.211 1.00 96.88 146 ASP A N 1
ATOM 1156 C CA . ASP A 1 146 ? 12.589 6.193 -14.763 1.00 96.88 146 ASP A CA 1
ATOM 1157 C C . ASP A 1 146 ? 12.764 5.020 -15.741 1.00 96.88 146 ASP A C 1
ATOM 1159 O O . ASP A 1 146 ? 13.495 5.099 -16.734 1.00 96.88 146 ASP A O 1
ATOM 1163 N N . ILE A 1 147 ? 12.081 3.905 -15.475 1.00 97.06 147 ILE A N 1
ATOM 1164 C CA . ILE A 1 147 ? 11.990 2.782 -16.408 1.00 97.06 147 ILE A CA 1
ATOM 1165 C C . ILE A 1 147 ? 11.195 3.184 -17.654 1.00 97.06 147 ILE A C 1
ATOM 1167 O O . ILE A 1 147 ? 11.667 2.934 -18.766 1.00 97.06 147 ILE A O 1
ATOM 1171 N N . ALA A 1 148 ? 10.008 3.770 -17.477 1.00 97.06 148 ALA A N 1
ATOM 1172 C CA . ALA A 1 148 ? 9.105 4.140 -18.565 1.00 97.06 148 ALA A CA 1
ATOM 1173 C C . ALA A 1 148 ? 9.761 5.121 -19.551 1.00 97.06 148 ALA A C 1
ATOM 1175 O O . ALA A 1 148 ? 9.782 4.867 -20.757 1.00 97.06 148 ALA A O 1
ATOM 1176 N N . ASP A 1 149 ? 10.396 6.165 -19.020 1.00 95.62 149 ASP A N 1
ATOM 1177 C CA . ASP A 1 149 ? 11.069 7.229 -19.772 1.00 95.62 149 ASP A CA 1
ATOM 1178 C C . ASP A 1 149 ? 12.457 6.810 -20.282 1.00 95.62 149 ASP A C 1
ATOM 1180 O O . ASP A 1 149 ? 13.115 7.546 -21.021 1.00 95.62 149 ASP A O 1
ATOM 1184 N N . ASN A 1 150 ? 12.907 5.600 -19.926 1.00 94.00 150 ASN A N 1
ATOM 1185 C CA . ASN A 1 150 ? 14.226 5.068 -20.257 1.00 94.00 150 ASN A CA 1
ATOM 1186 C C . ASN A 1 150 ? 15.378 5.969 -19.758 1.00 94.00 150 ASN A C 1
ATOM 1188 O O . ASN A 1 150 ? 16.409 6.106 -20.421 1.00 94.00 150 ASN A O 1
ATOM 1192 N N . THR A 1 151 ? 15.201 6.570 -18.581 1.00 94.12 151 THR A N 1
ATOM 1193 C CA . THR A 1 151 ? 16.173 7.440 -17.898 1.00 94.12 151 THR A CA 1
ATOM 1194 C C . THR A 1 151 ? 16.909 6.733 -16.759 1.00 94.12 151 THR A C 1
ATOM 1196 O O . TH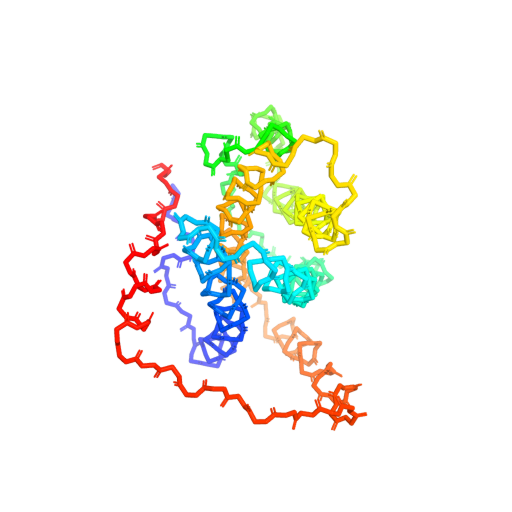R A 1 151 ? 17.894 7.267 -16.251 1.00 94.12 151 THR A O 1
ATOM 1199 N N . SER A 1 152 ? 16.485 5.521 -16.380 1.00 90.62 152 SER A N 1
ATOM 1200 C CA . SER A 1 152 ? 17.160 4.716 -15.355 1.00 90.62 152 SER A CA 1
ATOM 1201 C C . SER A 1 152 ? 18.630 4.453 -15.711 1.00 90.62 152 SER A C 1
ATOM 1203 O O . SER A 1 152 ? 18.952 3.880 -16.756 1.00 90.62 152 SER A O 1
ATOM 1205 N N . THR A 1 153 ? 19.532 4.836 -14.806 1.00 89.06 153 THR A N 1
ATOM 1206 C CA . THR A 1 153 ? 20.980 4.606 -14.923 1.00 89.06 153 THR A CA 1
ATOM 1207 C C . THR A 1 153 ? 21.362 3.148 -14.670 1.00 89.06 153 THR A C 1
ATOM 1209 O O . THR A 1 153 ? 22.340 2.658 -15.233 1.00 89.06 153 THR A O 1
ATOM 1212 N N . GLU A 1 154 ? 20.567 2.433 -13.870 1.00 91.75 154 GLU A N 1
ATOM 1213 C CA . GLU A 1 154 ? 20.760 1.020 -13.540 1.00 91.75 154 GLU A CA 1
ATOM 1214 C C . GLU A 1 154 ? 19.450 0.232 -13.726 1.00 91.75 154 GLU A C 1
ATOM 1216 O O . GLU A 1 154 ? 18.842 -0.214 -12.748 1.00 91.75 154 GLU A O 1
ATOM 1221 N N . PRO A 1 155 ? 19.010 -0.019 -14.979 1.00 89.38 155 PRO A N 1
ATOM 1222 C CA . PRO A 1 155 ? 17.687 -0.584 -15.251 1.00 89.38 155 PRO A CA 1
ATOM 1223 C C . PRO A 1 155 ? 17.425 -1.901 -14.518 1.00 89.38 155 PRO A C 1
ATOM 1225 O O . PRO A 1 155 ? 16.332 -2.135 -14.013 1.00 89.38 155 PRO A O 1
ATOM 1228 N N . GLY A 1 156 ? 18.438 -2.770 -14.420 1.00 92.00 156 GLY A N 1
ATOM 1229 C CA . GLY A 1 156 ? 18.324 -4.037 -13.697 1.00 92.00 156 GLY A CA 1
ATOM 1230 C C . GLY A 1 156 ? 17.953 -3.861 -12.222 1.00 92.00 156 GLY A C 1
ATOM 1231 O O . GLY A 1 156 ? 17.119 -4.617 -11.723 1.00 92.00 156 GLY A O 1
ATOM 1232 N N . GLN A 1 157 ? 18.525 -2.849 -11.564 1.00 94.12 157 GLN A N 1
ATOM 1233 C CA . GLN A 1 157 ? 18.242 -2.535 -10.168 1.00 94.12 157 GLN A CA 1
ATOM 1234 C C . GLN A 1 157 ? 16.875 -1.870 -10.011 1.00 94.12 157 GLN A C 1
ATOM 1236 O O . GLN A 1 157 ? 16.134 -2.269 -9.119 1.00 94.12 157 GLN A O 1
ATOM 1241 N N . SER A 1 158 ? 16.489 -0.950 -10.904 1.00 94.88 158 SER A N 1
ATOM 1242 C CA . SER A 1 158 ? 15.156 -0.327 -10.861 1.00 94.88 158 SER A CA 1
ATOM 1243 C C . SER A 1 158 ? 14.037 -1.365 -10.978 1.00 94.88 158 SER A C 1
ATOM 1245 O O . SER A 1 158 ? 13.088 -1.353 -10.198 1.00 94.88 158 SER A O 1
ATOM 1247 N N . TRP A 1 159 ? 14.168 -2.339 -11.885 1.00 96.50 159 TRP A N 1
ATOM 1248 C CA . TRP A 1 159 ? 13.190 -3.425 -11.992 1.00 96.50 159 TRP A CA 1
ATOM 1249 C C . TRP A 1 159 ? 13.156 -4.306 -10.736 1.00 96.50 159 TRP A C 1
ATOM 1251 O O . TRP A 1 159 ? 12.084 -4.691 -10.279 1.00 96.50 159 TRP A O 1
ATOM 1261 N N . GLN A 1 160 ? 14.312 -4.618 -10.146 1.00 95.75 160 GLN A N 1
ATOM 1262 C CA . GLN A 1 160 ? 14.350 -5.364 -8.885 1.00 95.75 160 GLN A CA 1
ATOM 1263 C C . GLN A 1 160 ? 13.720 -4.568 -7.730 1.00 95.75 160 GLN A C 1
ATOM 1265 O O . GLN A 1 160 ? 13.034 -5.142 -6.883 1.00 95.75 160 GLN A O 1
ATOM 1270 N N . ALA A 1 161 ? 13.925 -3.250 -7.703 1.00 95.25 161 ALA A N 1
ATOM 1271 C CA . ALA A 1 161 ? 13.316 -2.365 -6.723 1.00 95.25 161 ALA A CA 1
ATOM 1272 C C . ALA A 1 161 ? 11.786 -2.400 -6.828 1.00 95.25 161 ALA A C 1
ATOM 1274 O O . ALA A 1 161 ? 11.135 -2.570 -5.799 1.00 95.25 161 ALA A O 1
ATOM 1275 N N . LEU A 1 162 ? 11.213 -2.351 -8.039 1.00 96.62 162 LEU A N 1
ATOM 1276 C CA . LEU A 1 162 ? 9.760 -2.456 -8.226 1.00 96.62 162 LEU A CA 1
ATOM 1277 C C . LEU A 1 162 ? 9.169 -3.739 -7.620 1.00 96.62 162 LEU A C 1
ATOM 1279 O O . LEU A 1 162 ? 8.132 -3.662 -6.963 1.00 96.62 162 LEU A O 1
ATOM 1283 N N . ASP A 1 163 ? 9.829 -4.895 -7.762 1.00 94.81 163 ASP A N 1
ATOM 1284 C CA . ASP A 1 163 ? 9.365 -6.152 -7.144 1.00 94.81 163 ASP A CA 1
ATOM 1285 C C . ASP A 1 163 ? 9.372 -6.081 -5.605 1.00 94.81 163 ASP A C 1
ATOM 1287 O O . ASP A 1 163 ? 8.398 -6.441 -4.935 1.00 94.81 163 ASP A O 1
ATOM 1291 N N . HIS A 1 164 ? 10.451 -5.555 -5.017 1.00 93.31 164 HIS A N 1
ATOM 1292 C CA . HIS A 1 164 ? 10.548 -5.390 -3.564 1.00 93.31 164 HIS A CA 1
ATOM 1293 C C . HIS A 1 164 ? 9.518 -4.392 -3.018 1.00 93.31 164 HIS A C 1
ATOM 1295 O O . HIS A 1 164 ? 8.894 -4.653 -1.987 1.00 93.31 164 HIS A O 1
ATOM 1301 N N . LEU A 1 165 ? 9.331 -3.266 -3.705 1.00 95.56 165 LEU A N 1
ATOM 1302 C CA . LEU A 1 165 ? 8.385 -2.220 -3.323 1.00 95.56 165 LEU A CA 1
ATOM 1303 C C . LEU A 1 165 ? 6.936 -2.709 -3.462 1.00 95.56 165 LEU A C 1
ATOM 1305 O O . LEU A 1 165 ? 6.129 -2.471 -2.566 1.00 95.56 165 LEU A O 1
ATOM 1309 N N . HIS A 1 166 ? 6.616 -3.464 -4.517 1.00 95.56 166 HIS A N 1
ATOM 1310 C CA . HIS A 1 166 ? 5.324 -4.138 -4.681 1.00 95.56 166 HIS A CA 1
ATOM 1311 C C . HIS A 1 166 ? 5.013 -5.079 -3.510 1.00 95.56 166 HIS A C 1
ATOM 1313 O O . HIS A 1 166 ? 3.924 -5.011 -2.929 1.00 95.56 166 HIS A O 1
ATOM 1319 N N . PHE A 1 167 ? 5.977 -5.917 -3.117 1.00 93.06 167 PHE A N 1
ATOM 1320 C CA . PHE A 1 167 ? 5.822 -6.804 -1.966 1.00 93.06 167 PHE A CA 1
ATOM 1321 C C . PHE A 1 167 ? 5.553 -6.018 -0.673 1.00 93.06 167 PHE A C 1
ATOM 1323 O O . PHE A 1 167 ? 4.643 -6.355 0.087 1.00 93.06 167 PHE A O 1
ATOM 1330 N N . ASP A 1 168 ? 6.299 -4.941 -0.434 1.00 92.44 168 ASP A N 1
ATOM 1331 C CA . ASP A 1 168 ? 6.148 -4.134 0.777 1.00 92.44 168 ASP A CA 1
ATOM 1332 C C . ASP A 1 168 ? 4.838 -3.325 0.795 1.00 92.44 168 ASP A C 1
ATOM 1334 O O . ASP A 1 168 ? 4.220 -3.189 1.855 1.00 92.44 168 ASP A O 1
ATOM 1338 N N . LEU A 1 169 ? 4.350 -2.861 -0.361 1.00 94.50 169 LEU A N 1
ATOM 1339 C CA . LEU A 1 169 ? 3.026 -2.241 -0.497 1.00 94.50 169 LEU A CA 1
ATOM 1340 C C . LEU A 1 169 ? 1.901 -3.229 -0.157 1.00 94.50 169 LEU A C 1
ATOM 1342 O O . LEU A 1 169 ? 0.953 -2.859 0.541 1.00 94.50 169 LEU A O 1
ATOM 1346 N N . ASN A 1 170 ? 2.019 -4.497 -0.567 1.00 95.31 170 ASN A N 1
ATOM 1347 C CA . ASN A 1 170 ? 1.090 -5.553 -0.153 1.00 95.31 170 ASN A CA 1
ATOM 1348 C C . ASN A 1 170 ? 1.136 -5.765 1.366 1.00 95.31 170 ASN A C 1
ATOM 1350 O O . ASN A 1 170 ? 0.094 -5.830 2.018 1.00 95.31 170 ASN A O 1
ATOM 1354 N N . THR A 1 171 ? 2.330 -5.806 1.965 1.00 91.44 171 THR A N 1
ATOM 1355 C CA . THR A 1 171 ? 2.475 -5.883 3.427 1.00 91.44 171 THR A CA 1
ATOM 1356 C C . THR A 1 171 ? 1.767 -4.711 4.112 1.00 91.44 171 THR A C 1
ATOM 1358 O O . THR A 1 171 ? 1.012 -4.919 5.067 1.00 91.44 171 THR A O 1
ATOM 1361 N N . CYS A 1 172 ? 1.926 -3.486 3.603 1.00 94.44 172 CYS A N 1
ATOM 1362 C CA . CYS A 1 172 ? 1.207 -2.321 4.113 1.00 94.44 172 CYS A CA 1
ATOM 1363 C C . CYS A 1 172 ? -0.315 -2.445 3.968 1.00 94.44 172 CYS A C 1
ATOM 1365 O O . CYS A 1 172 ? -1.039 -2.100 4.904 1.00 94.44 172 CYS A O 1
ATOM 1367 N N . LEU A 1 173 ? -0.806 -2.969 2.842 1.00 95.56 173 LEU A N 1
ATOM 1368 C CA . LEU A 1 173 ? -2.223 -3.264 2.637 1.00 95.56 173 LEU A CA 1
ATOM 1369 C C . LEU A 1 173 ? -2.746 -4.239 3.699 1.00 95.56 173 LEU A C 1
ATOM 1371 O O . LEU A 1 173 ? -3.728 -3.934 4.375 1.00 95.56 173 LEU A O 1
ATOM 1375 N N . ARG A 1 174 ? -2.079 -5.381 3.912 1.00 93.94 174 ARG A N 1
ATOM 1376 C CA . ARG A 1 174 ? -2.514 -6.377 4.912 1.00 93.94 174 ARG A CA 1
ATOM 1377 C C . ARG A 1 174 ? -2.538 -5.797 6.325 1.00 93.94 174 ARG A C 1
ATOM 1379 O O . ARG A 1 174 ? -3.493 -6.020 7.069 1.00 93.94 174 ARG A O 1
ATOM 1386 N N . GLU A 1 175 ? -1.545 -4.990 6.677 1.00 90.94 175 GLU A N 1
ATOM 1387 C CA . GLU A 1 175 ? -1.500 -4.295 7.964 1.00 90.94 175 GLU A CA 1
ATOM 1388 C C . GLU A 1 175 ? -2.607 -3.230 8.095 1.00 90.94 175 GLU A C 1
ATOM 1390 O O . GLU A 1 175 ? -3.221 -3.107 9.158 1.00 90.94 175 GLU A O 1
ATOM 1395 N N . ALA A 1 176 ? -2.943 -2.512 7.019 1.00 94.44 176 ALA A N 1
ATOM 1396 C CA . ALA A 1 176 ? -4.053 -1.559 7.007 1.00 94.44 176 ALA A CA 1
ATOM 1397 C C . ALA A 1 176 ? -5.406 -2.255 7.223 1.00 94.44 176 ALA A C 1
ATOM 1399 O O . ALA A 1 176 ? -6.225 -1.763 8.000 1.00 94.44 176 ALA A O 1
ATOM 1400 N N . ILE A 1 177 ? -5.617 -3.429 6.616 1.00 93.38 177 ILE A N 1
ATOM 1401 C CA . ILE A 1 177 ? -6.822 -4.253 6.809 1.00 93.38 177 ILE A CA 1
ATOM 1402 C C . ILE A 1 177 ? -6.961 -4.673 8.281 1.00 93.38 177 ILE A C 1
ATOM 1404 O O . ILE A 1 177 ? -8.043 -4.563 8.865 1.00 93.38 177 ILE A O 1
ATOM 1408 N N . VAL A 1 178 ? -5.867 -5.115 8.911 1.00 90.00 178 VAL A N 1
ATOM 1409 C CA . VAL A 1 178 ? -5.851 -5.494 10.335 1.00 90.00 178 VAL A CA 1
ATOM 1410 C C . VAL A 1 178 ? -6.206 -4.304 11.230 1.00 90.00 178 VAL A C 1
ATOM 1412 O O . VAL A 1 178 ? -7.022 -4.437 12.151 1.00 90.00 178 VAL A O 1
ATOM 1415 N N . VAL A 1 179 ? -5.623 -3.133 10.962 1.00 92.62 179 VAL A N 1
ATOM 1416 C CA . VAL A 1 179 ? -5.890 -1.899 11.714 1.00 92.62 179 VAL A CA 1
ATOM 1417 C C . VAL A 1 179 ? -7.341 -1.446 11.532 1.00 92.62 179 VAL A C 1
ATOM 1419 O O . VAL A 1 179 ? -7.999 -1.150 12.530 1.00 92.62 179 VAL A O 1
ATOM 1422 N N . LEU A 1 180 ? -7.864 -1.463 10.302 1.00 94.31 180 LEU A N 1
ATOM 1423 C CA . LEU A 1 180 ? -9.256 -1.131 9.988 1.00 94.31 180 LEU A CA 1
ATOM 1424 C C . LEU A 1 180 ? -10.227 -2.032 10.752 1.00 94.31 180 LEU A C 1
ATOM 1426 O O . LEU A 1 180 ? -11.111 -1.542 11.453 1.00 94.31 180 LEU A O 1
ATOM 1430 N N . LYS A 1 181 ? -10.038 -3.353 10.672 1.00 92.38 181 LYS A N 1
ATOM 1431 C CA . LYS A 1 181 ? -10.905 -4.311 11.368 1.00 92.38 181 LYS A CA 1
ATOM 1432 C C . LYS A 1 181 ? -10.875 -4.108 12.881 1.00 92.38 181 LYS A C 1
ATOM 1434 O O . LYS A 1 181 ? -11.911 -4.154 13.542 1.00 92.38 181 LYS A O 1
ATOM 1439 N N . SER A 1 182 ? -9.686 -3.855 13.427 1.00 90.44 182 SER A N 1
ATOM 1440 C CA . SER A 1 182 ? -9.506 -3.610 14.857 1.00 90.44 182 SER A CA 1
ATOM 1441 C C . SER A 1 182 ? -10.193 -2.318 15.307 1.00 90.44 182 SER A C 1
ATOM 1443 O O . SER A 1 182 ? -10.838 -2.322 16.352 1.00 90.44 182 SER A O 1
ATOM 1445 N N . PHE A 1 183 ? -10.105 -1.249 14.508 1.00 93.38 183 PHE A N 1
ATOM 1446 C CA . PHE A 1 183 ? -10.800 0.019 14.738 1.00 93.38 183 PHE A CA 1
ATOM 1447 C C . PHE A 1 183 ? -12.324 -0.158 14.717 1.00 93.38 183 PHE A C 1
ATOM 1449 O O . PHE A 1 183 ? -12.997 0.207 15.680 1.00 93.38 183 PHE A O 1
ATOM 1456 N N . LEU A 1 184 ? -12.866 -0.789 13.669 1.00 93.44 184 LEU A N 1
ATOM 1457 C CA . LEU A 1 184 ? -14.309 -1.011 13.522 1.00 93.44 184 LEU A CA 1
ATOM 1458 C C . LEU A 1 184 ? -14.889 -1.843 14.665 1.00 93.44 184 LEU A C 1
ATOM 1460 O O . LEU A 1 184 ? -16.049 -1.673 15.033 1.00 93.44 184 LEU A O 1
ATOM 1464 N N . ARG A 1 185 ? -14.096 -2.731 15.265 1.00 91.12 185 ARG A N 1
ATOM 1465 C CA . ARG A 1 185 ? -14.538 -3.516 16.417 1.00 91.12 185 ARG A CA 1
ATOM 1466 C C . AR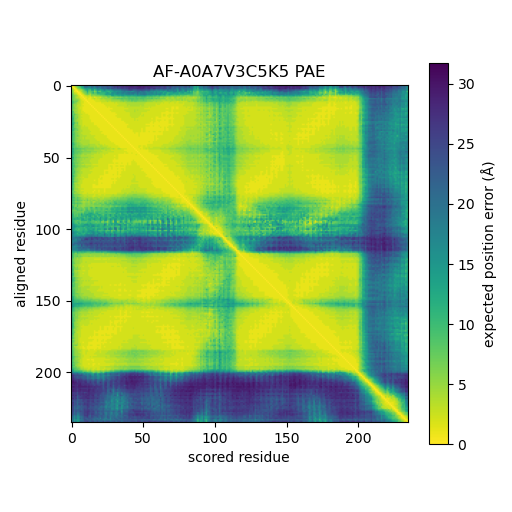G A 1 185 ? -14.674 -2.687 17.694 1.00 91.12 185 ARG A C 1
ATOM 1468 O O . ARG A 1 185 ? -15.554 -2.979 18.495 1.00 91.12 185 ARG A O 1
ATOM 1475 N N . THR A 1 186 ? -13.824 -1.683 17.891 1.00 90.81 186 THR A N 1
ATOM 1476 C CA . THR A 1 186 ? -13.799 -0.865 19.117 1.00 90.81 186 THR A CA 1
ATOM 1477 C C . THR A 1 186 ? -14.559 0.452 18.997 1.00 90.81 186 THR A C 1
ATOM 1479 O O . THR A 1 186 ? -14.812 1.092 20.013 1.00 90.81 186 THR A O 1
ATOM 1482 N N . ALA A 1 187 ? -14.902 0.879 17.779 1.00 92.19 187 ALA A N 1
ATOM 1483 C CA . ALA A 1 187 ? -15.599 2.138 17.544 1.00 92.19 187 ALA A CA 1
ATOM 1484 C C . ALA A 1 187 ? -16.988 2.159 18.216 1.00 92.19 187 ALA A C 1
ATOM 1486 O O . ALA A 1 187 ? -17.762 1.211 18.036 1.00 92.19 187 ALA A O 1
ATOM 1487 N N . PRO A 1 188 ? -17.339 3.218 18.966 1.00 93.88 188 PRO A N 1
ATOM 1488 C CA . PRO A 1 188 ? -18.726 3.524 19.316 1.00 93.88 188 PRO A CA 1
ATOM 1489 C C . PRO A 1 188 ? -19.589 3.715 18.067 1.00 93.88 188 PRO A C 1
ATOM 1491 O O . PRO A 1 188 ? -19.059 3.891 16.967 1.00 93.88 188 PRO A O 1
ATOM 1494 N N . GLN A 1 189 ? -20.913 3.670 18.220 1.00 94.06 189 GLN A N 1
ATOM 1495 C CA . GLN A 1 189 ? -21.815 3.796 17.074 1.00 94.06 189 GLN A CA 1
ATOM 1496 C C . GLN A 1 189 ? -21.696 5.175 16.412 1.00 94.06 189 GLN A C 1
ATOM 1498 O O . GLN A 1 189 ? -21.639 5.245 15.189 1.00 94.06 189 GLN A O 1
ATOM 1503 N N . GLU A 1 190 ? -21.571 6.250 17.191 1.00 93.94 190 GLU A N 1
ATOM 1504 C CA . GLU A 1 190 ? -21.419 7.616 16.677 1.00 93.94 190 GLU A CA 1
ATOM 1505 C C . GLU A 1 190 ? -20.137 7.745 15.843 1.00 93.94 190 GLU A C 1
ATOM 1507 O O . GLU A 1 190 ? -20.174 8.146 14.682 1.00 93.94 190 GLU A O 1
ATOM 1512 N N . THR A 1 191 ? -19.009 7.285 16.393 1.00 94.19 191 THR A N 1
ATOM 1513 C CA . THR A 1 191 ? -17.712 7.272 15.696 1.00 94.19 191 THR A CA 1
ATOM 1514 C C . THR A 1 191 ? -17.734 6.394 14.443 1.00 94.19 191 THR A C 1
ATOM 1516 O O . THR A 1 191 ? -17.075 6.709 13.456 1.00 94.19 191 THR A O 1
ATOM 1519 N N . PHE A 1 192 ? -18.472 5.279 14.462 1.00 95.31 192 PHE A N 1
ATOM 1520 C CA . PHE A 1 192 ? -18.647 4.427 13.287 1.00 95.31 192 PHE A CA 1
ATOM 1521 C C . PHE A 1 192 ? -19.411 5.147 12.169 1.00 95.31 192 PHE A C 1
ATOM 1523 O O . PHE A 1 192 ? -18.987 5.072 11.018 1.00 95.31 192 PHE A O 1
ATOM 1530 N N . LEU A 1 193 ? -20.491 5.863 12.494 1.00 94.44 193 LEU A N 1
ATOM 1531 C CA . LEU A 1 193 ? -21.278 6.610 11.510 1.00 94.44 193 LEU A CA 1
ATOM 1532 C C . LEU A 1 193 ? -20.477 7.766 10.899 1.00 94.44 193 LEU A C 1
ATOM 1534 O O . LEU A 1 193 ? -20.478 7.924 9.679 1.00 94.44 193 LEU A O 1
ATOM 1538 N N . GLU A 1 194 ? -19.737 8.521 11.716 1.00 94.19 194 GLU A N 1
ATOM 1539 C CA . GLU A 1 194 ? -18.832 9.575 11.233 1.00 94.19 194 GLU A CA 1
ATOM 1540 C C . GLU A 1 194 ? -17.742 9.002 10.317 1.00 94.19 194 GLU A C 1
ATOM 1542 O O . GLU A 1 194 ? -17.504 9.511 9.222 1.00 94.19 194 GLU A O 1
ATOM 1547 N N . PHE A 1 195 ? -17.129 7.883 10.718 1.00 95.00 195 PHE A N 1
ATOM 1548 C CA . PHE A 1 195 ? -16.150 7.172 9.897 1.00 95.00 195 PHE A CA 1
ATOM 1549 C C . PHE A 1 195 ? -16.745 6.687 8.567 1.00 95.00 195 PHE A C 1
ATOM 1551 O O . PHE A 1 195 ? -16.120 6.818 7.514 1.00 95.00 195 PHE A O 1
ATOM 1558 N N . GLN A 1 196 ? -17.961 6.136 8.591 1.00 95.00 196 GLN A N 1
ATOM 1559 C CA . GLN A 1 196 ? -18.655 5.684 7.391 1.00 95.00 196 GLN A CA 1
ATOM 1560 C C . GLN A 1 196 ? -18.918 6.850 6.434 1.00 95.00 196 GLN A C 1
ATOM 1562 O O . GLN A 1 196 ? -18.685 6.705 5.234 1.00 95.00 196 GLN A O 1
ATOM 156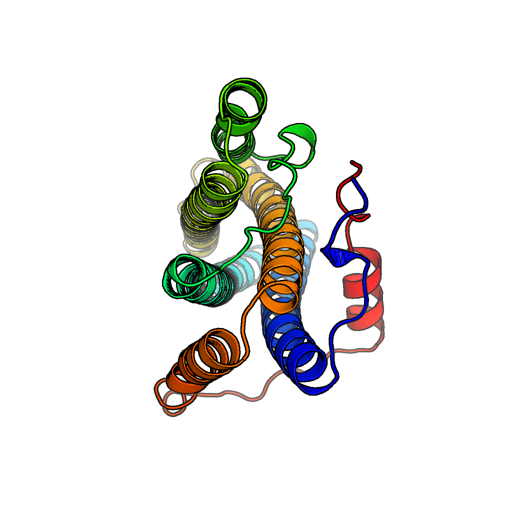7 N N . GLN A 1 197 ? -19.373 7.996 6.943 1.00 92.38 197 GLN A N 1
ATOM 1568 C CA . GLN A 1 197 ? -19.593 9.200 6.139 1.00 92.38 197 GLN A CA 1
ATOM 1569 C C . GLN A 1 197 ? -18.290 9.711 5.520 1.00 92.38 197 GLN A C 1
ATOM 1571 O O . GLN A 1 197 ? -18.265 10.011 4.328 1.00 92.38 197 GLN A O 1
ATOM 1576 N N . GLU A 1 198 ? -17.201 9.739 6.291 1.00 91.62 198 GLU A N 1
ATOM 1577 C CA . GLU A 1 198 ? -15.882 10.167 5.818 1.00 91.62 198 GLU A CA 1
ATOM 1578 C C . GLU A 1 198 ? -15.388 9.310 4.640 1.00 91.62 198 GLU A C 1
ATOM 1580 O O . GLU A 1 198 ? -14.938 9.854 3.632 1.00 91.62 198 GLU A O 1
ATOM 1585 N N . LEU A 1 199 ? -15.559 7.983 4.709 1.00 89.88 199 LEU A N 1
ATOM 1586 C CA . LEU A 1 199 ? -15.199 7.082 3.607 1.00 89.88 199 LEU A CA 1
ATOM 1587 C C . LEU A 1 199 ? -16.102 7.236 2.367 1.00 89.88 199 LEU A C 1
ATOM 1589 O O . LEU A 1 199 ? -15.649 7.017 1.242 1.00 89.88 199 LEU A O 1
ATOM 1593 N N . HIS A 1 200 ? -17.379 7.595 2.543 1.00 82.50 200 HIS A N 1
ATOM 1594 C CA . HIS A 1 200 ? -18.321 7.778 1.429 1.00 82.50 200 HIS A CA 1
ATOM 1595 C C . HIS A 1 200 ? -18.203 9.152 0.758 1.00 82.50 200 HIS A C 1
ATOM 1597 O O . HIS A 1 200 ? -18.416 9.246 -0.452 1.00 82.50 200 HIS A O 1
ATOM 1603 N N . GLY A 1 201 ? -17.825 10.197 1.500 1.00 59.22 201 GLY A N 1
ATOM 1604 C CA . GLY A 1 201 ? -17.742 11.580 1.015 1.00 59.22 201 GLY A CA 1
ATOM 1605 C C . GLY A 1 201 ? -16.783 11.797 -0.161 1.00 59.22 201 GLY A C 1
ATOM 1606 O O . GLY A 1 201 ? -16.893 12.791 -0.871 1.00 59.22 201 GLY A O 1
ATOM 1607 N N . ILE A 1 202 ? -15.888 10.845 -0.434 1.00 48.00 202 ILE A N 1
ATOM 1608 C CA . ILE A 1 202 ? -14.910 10.917 -1.533 1.00 48.00 202 ILE A CA 1
ATOM 1609 C C . ILE A 1 202 ? -15.394 10.246 -2.822 1.00 48.00 202 ILE A C 1
ATOM 1611 O O . ILE A 1 202 ? -14.859 10.524 -3.894 1.00 48.00 202 ILE A O 1
ATOM 1615 N N . ARG A 1 203 ? -16.458 9.433 -2.775 1.00 46.12 203 ARG A N 1
ATOM 1616 C CA . ARG A 1 203 ? -17.043 8.845 -3.993 1.00 46.12 203 ARG A CA 1
ATOM 1617 C C . ARG A 1 203 ? -17.673 9.884 -4.926 1.00 46.12 203 ARG A C 1
ATOM 1619 O O . ARG A 1 203 ? -17.827 9.589 -6.100 1.00 46.12 203 ARG A O 1
ATOM 1626 N N . VAL A 1 204 ? -18.007 11.081 -4.439 1.00 40.34 204 VAL A N 1
ATOM 1627 C CA . VAL A 1 204 ? -18.687 12.123 -5.235 1.00 40.34 204 VAL A CA 1
ATOM 1628 C C . VAL A 1 204 ? -17.701 13.019 -6.007 1.00 40.34 204 VAL A C 1
ATOM 1630 O O . VAL A 1 204 ? -18.084 13.619 -7.003 1.00 40.34 204 VAL A O 1
ATOM 1633 N N . GLY A 1 205 ? -16.419 13.070 -5.622 1.00 31.88 205 GLY A N 1
ATOM 1634 C CA . GLY A 1 205 ? -15.430 13.976 -6.230 1.00 31.88 205 GLY A CA 1
ATOM 1635 C C . GLY A 1 205 ? -14.621 13.419 -7.410 1.00 31.88 205 GLY A C 1
ATOM 1636 O O . GLY A 1 205 ? -13.836 14.160 -7.989 1.00 31.88 205 GLY A O 1
ATOM 1637 N N . ALA A 1 206 ? -14.769 12.136 -7.761 1.00 36.16 206 ALA A N 1
ATOM 1638 C CA . ALA A 1 206 ? -13.899 11.450 -8.731 1.00 36.16 206 ALA A CA 1
ATOM 1639 C C . ALA A 1 206 ? -14.650 10.817 -9.921 1.00 36.16 206 ALA A C 1
ATOM 1641 O O . ALA A 1 206 ? -14.105 9.942 -10.593 1.00 36.16 206 ALA A O 1
ATOM 1642 N N . THR A 1 207 ? -15.899 11.222 -10.175 1.00 36.44 207 THR A N 1
ATOM 1643 C CA . THR A 1 207 ? -16.772 10.557 -11.165 1.00 36.44 207 THR A CA 1
ATOM 1644 C C . THR A 1 207 ? -16.859 11.249 -12.527 1.00 36.44 207 THR A C 1
ATOM 1646 O O . THR A 1 207 ? -17.680 10.842 -13.337 1.00 36.44 207 THR A O 1
ATOM 1649 N N . GLU A 1 208 ? -16.012 12.235 -12.837 1.00 34.66 208 GLU A N 1
ATOM 1650 C CA . GLU A 1 208 ? -15.975 12.844 -14.178 1.00 34.66 208 GLU A CA 1
ATOM 1651 C C . GLU A 1 208 ? -14.544 13.165 -14.634 1.00 34.66 208 GLU A C 1
ATOM 1653 O O . GLU A 1 208 ? -14.132 14.316 -14.673 1.00 34.66 208 GLU A O 1
ATOM 1658 N N . ALA A 1 209 ? -13.771 12.133 -14.987 1.00 32.91 209 ALA A N 1
ATOM 1659 C CA . ALA A 1 209 ? -12.712 12.237 -15.997 1.00 32.91 209 ALA A CA 1
ATOM 1660 C C . ALA A 1 209 ? -12.289 10.833 -16.472 1.00 32.91 209 ALA A C 1
ATOM 1662 O O . ALA A 1 209 ? -11.480 10.164 -15.836 1.00 32.91 209 ALA A O 1
ATOM 1663 N N . GLY A 1 210 ? -12.853 10.388 -17.601 1.00 36.47 210 GLY A N 1
ATOM 1664 C CA . GLY A 1 210 ? -12.238 9.386 -18.482 1.00 36.47 210 GLY A CA 1
ATOM 1665 C C . GLY A 1 210 ? -12.146 7.946 -17.965 1.00 36.47 210 GLY A C 1
ATOM 1666 O O . GLY A 1 210 ? -11.051 7.404 -17.847 1.00 36.47 210 GLY A O 1
ATOM 1667 N N . ALA A 1 211 ? -13.276 7.278 -17.720 1.00 32.84 211 ALA A N 1
ATOM 1668 C CA . ALA A 1 211 ? -13.286 5.823 -17.558 1.00 32.84 211 ALA A CA 1
ATOM 1669 C C . ALA A 1 211 ? -13.313 5.132 -18.936 1.00 32.84 211 ALA A C 1
ATOM 1671 O O . ALA A 1 211 ? -14.375 4.961 -19.535 1.00 32.84 211 ALA A O 1
ATOM 1672 N N . ALA A 1 212 ? -12.145 4.725 -19.438 1.00 34.88 212 ALA A N 1
ATOM 1673 C CA . ALA A 1 212 ? -12.063 3.661 -20.438 1.00 34.88 212 ALA A CA 1
ATOM 1674 C C . ALA A 1 212 ? -12.556 2.330 -19.817 1.00 34.88 212 ALA A C 1
ATOM 1676 O O . ALA A 1 212 ? -12.426 2.148 -18.600 1.00 34.88 212 ALA A O 1
ATOM 1677 N N . PRO A 1 213 ? -13.134 1.399 -20.600 1.00 33.56 213 PRO A N 1
ATOM 1678 C CA . PRO A 1 213 ? -13.679 0.165 -20.052 1.00 33.56 213 PRO A CA 1
ATOM 1679 C C . PRO A 1 213 ? -12.564 -0.699 -19.455 1.00 33.56 213 PRO A C 1
ATOM 1681 O O . PRO A 1 213 ? -11.540 -0.943 -20.091 1.00 33.56 213 PRO A O 1
ATOM 1684 N N . LEU A 1 214 ? -12.785 -1.169 -18.227 1.00 41.06 214 LEU A N 1
ATOM 1685 C CA . LEU A 1 214 ? -11.892 -2.088 -17.526 1.00 41.06 214 LEU A CA 1
ATOM 1686 C C . LEU A 1 214 ? -11.762 -3.411 -18.306 1.00 41.06 214 LEU A C 1
ATOM 1688 O O . LEU A 1 214 ? -12.787 -3.967 -18.712 1.00 41.06 214 LEU A O 1
ATOM 1692 N N . PRO A 1 215 ? -10.551 -3.972 -18.464 1.00 37.81 215 PRO A N 1
ATOM 1693 C CA . PRO A 1 215 ? -10.400 -5.327 -18.968 1.00 37.81 215 PRO A CA 1
ATOM 1694 C C . PRO A 1 215 ? -10.980 -6.326 -17.955 1.00 37.81 215 PRO A C 1
ATOM 1696 O O . PRO A 1 215 ? -10.663 -6.311 -16.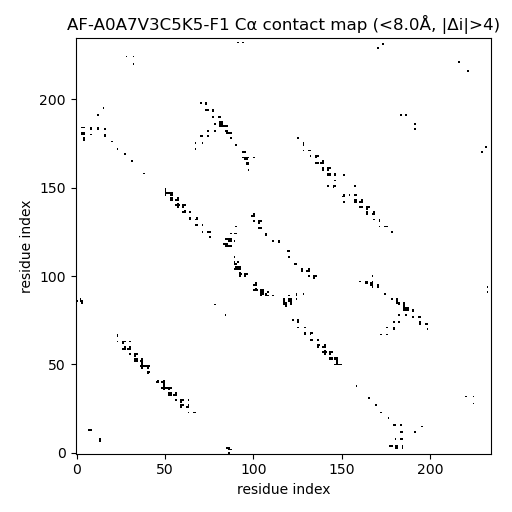764 1.00 37.81 215 PRO A O 1
ATOM 1699 N N . THR A 1 216 ? -11.861 -7.206 -18.426 1.00 38.47 216 THR A N 1
ATOM 1700 C CA . THR A 1 216 ? -12.406 -8.320 -17.642 1.00 38.47 216 THR A CA 1
ATOM 1701 C C . THR A 1 216 ? -11.294 -9.297 -17.263 1.00 38.47 216 THR A C 1
ATOM 1703 O O . THR A 1 216 ? -10.730 -9.960 -18.131 1.00 38.47 216 THR A O 1
ATOM 1706 N N . MET A 1 217 ? -11.003 -9.406 -15.962 1.00 44.44 217 MET A N 1
ATOM 1707 C CA . MET A 1 217 ? -10.061 -10.394 -15.426 1.00 44.44 217 MET A CA 1
ATOM 1708 C C . MET A 1 217 ? -10.500 -11.820 -15.767 1.00 44.44 217 MET A C 1
ATOM 1710 O O . MET A 1 217 ? -11.638 -12.212 -15.498 1.00 44.44 217 MET A O 1
ATOM 1714 N N . THR A 1 218 ? -9.565 -12.609 -16.282 1.00 54.78 218 THR A N 1
ATOM 1715 C CA . THR A 1 218 ? -9.736 -14.050 -16.513 1.00 54.78 218 THR A CA 1
ATOM 1716 C C . THR A 1 218 ? -9.609 -14.843 -15.204 1.00 54.78 218 THR A C 1
ATOM 1718 O O . THR A 1 218 ? -8.944 -14.410 -14.258 1.00 54.78 218 THR A O 1
ATOM 1721 N N . ASP A 1 219 ? -10.213 -16.033 -15.126 1.00 36.47 219 ASP A N 1
ATOM 1722 C CA . ASP A 1 219 ? -10.160 -16.881 -13.919 1.00 36.47 219 ASP A CA 1
ATOM 1723 C C . ASP A 1 219 ? -8.725 -17.282 -13.523 1.00 36.47 219 ASP A C 1
ATOM 1725 O O . ASP A 1 219 ? -8.410 -17.401 -12.338 1.00 36.47 219 ASP A O 1
ATOM 1729 N N . SER A 1 220 ? -7.813 -17.369 -14.494 1.00 33.53 220 SER A N 1
ATOM 1730 C CA . SER A 1 220 ? -6.379 -17.598 -14.273 1.00 33.53 220 SER A CA 1
ATOM 1731 C C . SER A 1 220 ? -5.697 -16.436 -13.535 1.00 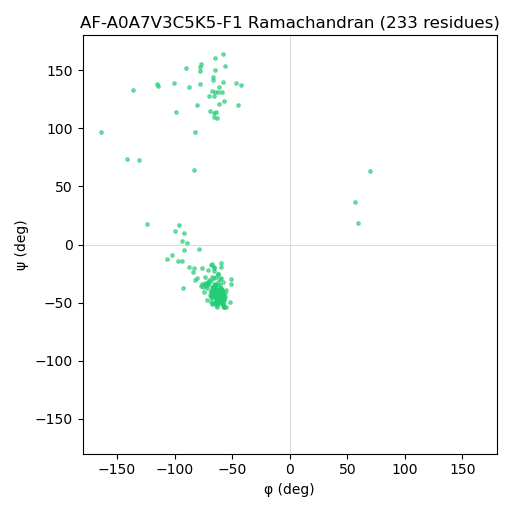33.53 220 SER A C 1
ATOM 1733 O O . SER A 1 220 ? -4.844 -16.660 -12.674 1.00 33.53 220 SER A O 1
ATOM 1735 N N . GLN A 1 221 ? -6.093 -15.191 -13.829 1.00 46.19 221 GLN A N 1
ATOM 1736 C CA . GLN A 1 221 ? -5.600 -13.988 -13.143 1.00 46.19 221 GLN A CA 1
ATOM 1737 C C . GLN A 1 221 ? -6.190 -13.871 -11.727 1.00 46.19 221 GLN A C 1
ATOM 1739 O O . GLN A 1 221 ? -5.488 -13.465 -10.800 1.00 46.19 221 GLN A O 1
ATOM 1744 N N . ARG A 1 222 ? -7.441 -14.313 -11.515 1.00 47.00 222 ARG A N 1
ATOM 1745 C CA . ARG A 1 222 ? -8.050 -14.405 -10.171 1.00 47.00 222 ARG A CA 1
ATOM 1746 C C . ARG A 1 222 ? -7.342 -15.424 -9.279 1.00 47.00 222 ARG A C 1
ATOM 1748 O O . ARG A 1 222 ? -7.087 -15.133 -8.113 1.00 47.00 222 ARG A O 1
ATOM 1755 N N . LEU A 1 223 ? -7.000 -16.593 -9.819 1.00 36.47 223 LEU A N 1
ATOM 1756 C CA . LEU A 1 223 ? -6.266 -17.636 -9.097 1.00 36.47 223 LEU A CA 1
ATOM 1757 C C . LEU A 1 223 ? -4.852 -17.183 -8.709 1.00 36.47 223 LEU A C 1
ATOM 1759 O O . LEU A 1 223 ? -4.430 -17.422 -7.582 1.00 36.47 223 LEU A O 1
ATOM 1763 N N . ARG A 1 224 ? -4.136 -16.463 -9.583 1.00 41.03 224 ARG A N 1
ATOM 1764 C CA . ARG A 1 224 ? -2.801 -15.924 -9.261 1.00 41.03 224 ARG A CA 1
ATOM 1765 C C . ARG A 1 224 ? -2.832 -14.821 -8.200 1.00 41.03 224 ARG A C 1
ATOM 1767 O O . ARG A 1 224 ? -2.019 -14.866 -7.281 1.00 41.03 224 ARG A O 1
ATOM 1774 N N . ALA A 1 225 ? -3.813 -13.917 -8.247 1.00 43.66 225 ALA A N 1
ATOM 1775 C CA . ALA A 1 225 ? -4.010 -12.907 -7.203 1.00 43.66 225 ALA A CA 1
ATOM 1776 C C . ALA A 1 225 ? -4.321 -13.532 -5.823 1.00 43.66 225 ALA A C 1
ATOM 1778 O O . ALA A 1 225 ? -3.905 -13.001 -4.796 1.00 43.66 225 ALA A O 1
ATOM 1779 N N . GLN A 1 226 ? -5.000 -14.687 -5.790 1.00 41.38 226 GLN A N 1
ATOM 1780 C CA . GLN A 1 226 ? -5.259 -15.449 -4.559 1.00 41.38 226 GLN A CA 1
ATOM 1781 C C . GLN A 1 226 ? -4.029 -16.233 -4.069 1.00 41.38 226 GLN A C 1
ATOM 1783 O O . GLN A 1 226 ? -3.801 -16.327 -2.862 1.00 41.38 226 GLN A O 1
ATOM 1788 N N . LEU A 1 227 ? -3.204 -16.761 -4.980 1.00 40.88 227 LEU A N 1
ATOM 1789 C CA . LEU A 1 227 ? -1.975 -17.499 -4.652 1.00 40.88 227 LEU A CA 1
ATOM 1790 C C . LEU A 1 227 ? -0.856 -16.597 -4.100 1.00 40.88 227 LEU A C 1
ATOM 1792 O O . LEU A 1 227 ? 0.010 -17.082 -3.375 1.00 40.88 22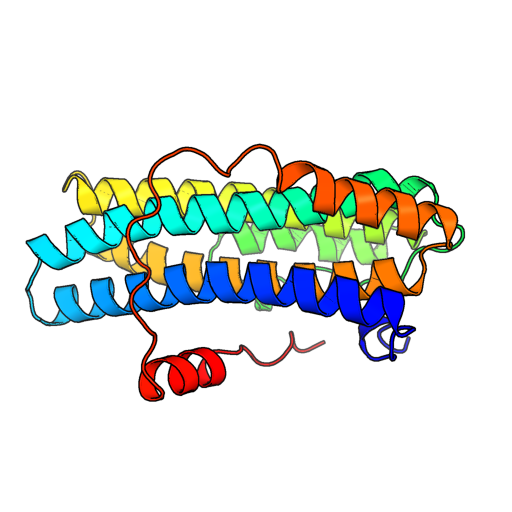7 LEU A O 1
ATOM 1796 N N . PHE A 1 228 ? -0.903 -15.292 -4.385 1.00 40.22 228 PHE A N 1
ATOM 1797 C CA . PHE A 1 228 ? 0.000 -14.273 -3.836 1.00 40.22 228 PHE A CA 1
ATOM 1798 C C . PHE A 1 228 ? -0.560 -13.528 -2.622 1.00 40.22 228 PHE A C 1
ATOM 1800 O O . PHE A 1 228 ? -0.016 -12.495 -2.227 1.00 40.22 228 PHE A O 1
ATOM 1807 N N . THR A 1 229 ? -1.604 -14.057 -1.975 1.00 37.19 229 THR A N 1
ATOM 1808 C CA . THR A 1 229 ? -1.913 -13.639 -0.605 1.00 37.19 229 THR A CA 1
ATOM 1809 C C . THR A 1 229 ? -0.711 -14.053 0.247 1.00 37.19 229 THR A C 1
ATOM 1811 O O . THR A 1 229 ? -0.510 -15.255 0.446 1.00 37.19 229 THR A O 1
ATOM 1814 N N . PRO A 1 230 ? 0.134 -13.124 0.740 1.00 36.78 230 PRO A N 1
ATOM 1815 C CA . PRO A 1 230 ? 1.146 -13.505 1.702 1.00 36.78 230 PRO A CA 1
ATOM 1816 C C . PRO A 1 230 ? 0.385 -14.124 2.864 1.00 36.78 230 PRO A C 1
ATOM 1818 O O . PRO A 1 230 ? -0.688 -13.630 3.238 1.00 36.78 230 PRO A O 1
ATOM 1821 N N . LEU A 1 231 ? 0.925 -15.205 3.426 1.00 39.69 231 LEU A N 1
ATOM 1822 C CA . LEU A 1 231 ? 0.458 -15.693 4.718 1.00 39.69 231 LEU A CA 1
ATOM 1823 C C . LEU A 1 231 ? 0.259 -14.478 5.635 1.00 39.69 231 LEU A C 1
ATOM 1825 O O . LEU A 1 231 ? 1.109 -13.577 5.607 1.00 39.69 231 LEU A O 1
ATOM 1829 N N . PRO A 1 232 ? -0.841 -14.421 6.413 1.00 39.28 232 PRO A N 1
ATOM 1830 C CA . PRO A 1 232 ? -1.014 -13.352 7.382 1.00 39.28 232 PRO A CA 1
ATOM 1831 C C . PRO A 1 232 ? 0.300 -13.194 8.154 1.00 39.28 232 PRO A C 1
ATOM 1833 O O . PRO A 1 232 ? 0.944 -14.216 8.432 1.00 39.28 232 PRO A O 1
ATOM 1836 N N . PRO A 1 233 ? 0.736 -11.950 8.427 1.00 40.06 233 PRO A N 1
ATOM 1837 C CA . PRO A 1 233 ? 2.009 -11.691 9.084 1.00 40.06 233 PRO A CA 1
ATOM 1838 C C . PRO A 1 233 ? 2.161 -12.654 10.262 1.00 40.06 233 PRO A C 1
ATOM 1840 O O . PRO A 1 233 ? 1.283 -12.724 11.124 1.00 40.06 233 PRO A O 1
ATOM 1843 N N . ARG A 1 234 ? 3.217 -13.478 10.231 1.00 36.06 234 ARG A N 1
ATOM 1844 C CA . ARG A 1 234 ? 3.473 -14.450 11.295 1.00 36.06 234 ARG A CA 1
ATOM 1845 C C . ARG A 1 234 ? 3.787 -13.646 12.555 1.00 36.06 234 ARG A C 1
ATOM 1847 O O . ARG A 1 234 ? 4.810 -12.965 12.601 1.00 36.06 234 ARG A O 1
ATOM 1854 N N . TYR A 1 235 ? 2.864 -13.677 13.509 1.00 42.62 235 TYR A N 1
ATOM 1855 C CA . TYR A 1 235 ? 3.032 -13.128 14.851 1.00 42.62 235 TYR A CA 1
ATOM 1856 C C . TYR A 1 235 ? 3.420 -14.241 15.815 1.00 42.62 235 TYR A C 1
ATOM 1858 O O . TYR A 1 235 ? 2.850 -15.348 15.677 1.00 42.62 235 TYR A O 1
#

Nearest PDB structures (foldseek):
  8tn1-assembly1_B  TM=6.567E-01  e=7.790E-02  synthetic construct
  8tn6-assembly1_C  TM=5.848E-01  e=1.180E-01  synthetic construct
  7jtk-assembly1_C  TM=2.478E-01  e=1.300E+00  Chlamydomonas reinhardtii
  6ixv-assembly3_C  TM=1.705E-01  e=8.194E-01  Homo sapiens

Mean predicted aligned error: 9.73 Å

Solvent-accessible surface area (backbone atoms only — not comparable to full-atom values): 13002 Å² total; per-residue (Å²): 131,82,62,60,54,77,58,88,60,60,70,74,57,40,51,54,48,51,56,53,49,50,56,50,52,50,36,44,49,53,25,51,52,38,43,52,50,17,52,51,30,42,77,70,69,40,52,69,63,16,18,54,30,27,40,54,27,23,58,34,39,47,55,35,40,52,54,52,46,48,55,51,44,49,50,61,67,46,55,77,75,39,92,51,57,48,79,64,79,66,60,59,38,87,70,35,75,39,68,70,49,24,56,58,26,42,57,41,69,65,44,66,81,72,53,90,49,46,57,56,52,39,52,49,47,50,51,46,50,46,53,41,44,58,50,44,39,50,55,37,32,52,39,20,42,27,48,38,74,68,66,49,90,51,57,74,56,39,56,53,45,45,56,33,37,51,53,34,51,50,45,52,50,56,52,49,52,45,51,52,46,24,47,64,67,45,42,48,72,68,52,44,54,54,47,52,48,61,68,52,66,58,70,75,79,72,78,85,77,82,84,72,85,78,83,82,80,50,71,69,57,53,51,52,61,60,71,65,55,71,74,74,82,89,124